Protein AF-A0A9X2BLE4-F1 (afdb_monomer)

Radius of gyration: 19.08 Å; Cα contacts (8 Å, |Δi|>4): 266; chains: 1; bounding box: 55×44×57 Å

pLDDT: mean 77.76, std 19.13, range [36.03, 96.81]

Organism: NCBI:txid2847292

Secondary structure (DSSP, 8-state):
-----HHHHHHHHHHT--EEEEEEETTTTEEEEEEES-HHHHHHHHHHH-BTT----EEEEEEE--TTHHHHHHHHHHHHTGGGEEEEEETTEEEEEEEEE-S-HHHHHHHHHTTS-HHHHHHHHHH---TT-S-EEETTEEEPPPPPPGGGG--GGG--------------PPP-----HHHHHHHHHH------

Sequence (196 aa):
MTKRNRNEGFSISYNEATHLYIAYSQRSHLYKVGITKNIHDRLRNLNSHRPDDSGDWRYVGYIKIGPRITGVIETQLATSLKRFNMHRHFSAKNGYCRELYSCPLDTILDALRYRLLPEEVGELNKSIKRFGTKVRHLNKKPMPFAKPRDED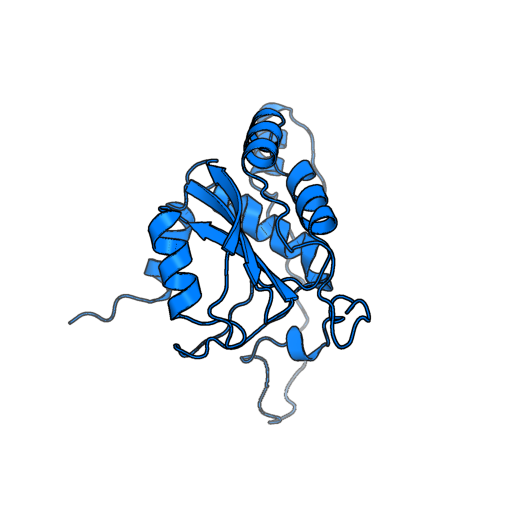NLNPRKKKQKGKKGKSNKVIRPRRTDLTPMAQLLQDKHDVCVYV

Solvent-accessible surface area (backbone atoms only — not comparable to full-atom values): 11472 Å² total; per-residue (Å²): 134,82,82,74,57,71,66,57,59,51,52,51,54,40,44,57,7,24,24,40,37,35,31,38,23,75,86,68,57,33,34,34,54,50,73,30,72,48,73,73,60,46,50,55,52,48,31,63,34,10,50,64,72,31,58,62,60,40,77,31,27,42,39,79,77,32,56,46,56,35,39,55,50,50,57,54,42,51,62,75,43,49,84,28,29,33,50,29,48,25,70,68,43,97,57,69,42,70,46,27,32,33,62,61,67,65,64,55,50,57,58,42,57,82,73,44,55,72,67,52,48,51,48,30,60,72,46,48,47,77,76,83,69,77,57,53,67,56,94,89,38,77,48,75,61,60,78,57,49,73,75,28,64,56,60,82,86,66,70,66,74,95,70,81,93,78,81,91,72,82,82,77,72,80,77,86,77,76,63,50,75,65,52,45,50,44,26,78,74,65,75,44,88,78,87,127

Structure (mmCIF, N/CA/C/O backbone):
data_AF-A0A9X2BLE4-F1
#
_entry.id   AF-A0A9X2BLE4-F1
#
loop_
_atom_site.group_PDB
_atom_site.id
_atom_site.type_symbol
_atom_site.label_atom_id
_atom_site.label_alt_id
_atom_site.label_comp_id
_atom_site.label_asym_id
_atom_site.label_entity_id
_atom_site.label_seq_id
_atom_site.pdbx_PDB_ins_code
_atom_site.Cartn_x
_atom_site.Cartn_y
_atom_site.Cartn_z
_atom_site.occupancy
_atom_site.B_iso_or_equiv
_atom_site.auth_seq_id
_atom_site.auth_comp_id
_atom_site.auth_asym_id
_atom_site.auth_atom_id
_atom_site.pdbx_PDB_model_num
ATOM 1 N N . MET A 1 1 ? 21.940 26.075 3.272 1.00 38.16 1 MET A N 1
ATOM 2 C CA . MET A 1 1 ? 20.836 25.126 2.991 1.00 38.16 1 MET A CA 1
ATOM 3 C C . MET A 1 1 ? 20.992 23.890 3.869 1.00 38.16 1 MET A C 1
ATOM 5 O O . MET A 1 1 ? 21.817 23.029 3.588 1.00 38.16 1 MET A O 1
ATOM 9 N N . THR A 1 2 ? 20.266 23.833 4.982 1.00 39.84 2 THR A N 1
ATOM 10 C CA . THR A 1 2 ? 20.299 22.728 5.951 1.00 39.84 2 THR A CA 1
ATOM 11 C C . THR A 1 2 ? 19.718 21.456 5.328 1.00 39.84 2 THR A C 1
ATOM 13 O O . THR A 1 2 ? 18.578 21.434 4.864 1.00 39.84 2 THR A O 1
ATOM 16 N N . LYS A 1 3 ? 20.513 20.377 5.295 1.00 41.78 3 LYS A N 1
ATOM 17 C CA . LYS A 1 3 ? 20.062 19.038 4.893 1.00 41.78 3 LYS A CA 1
ATOM 18 C C . LYS A 1 3 ? 19.006 18.565 5.899 1.00 41.78 3 LYS A C 1
ATOM 20 O O . LYS A 1 3 ? 19.361 18.000 6.926 1.00 41.78 3 LYS A O 1
ATOM 25 N N . ARG A 1 4 ? 17.718 18.795 5.615 1.00 45.72 4 ARG A N 1
ATOM 26 C CA . ARG A 1 4 ? 16.616 18.172 6.367 1.00 45.72 4 ARG A CA 1
ATOM 27 C C . ARG A 1 4 ? 16.855 16.664 6.414 1.00 45.72 4 ARG A C 1
ATOM 29 O O . ARG A 1 4 ? 17.008 16.020 5.369 1.00 45.72 4 ARG A O 1
ATOM 36 N N . ASN A 1 5 ? 16.916 16.112 7.621 1.00 48.72 5 ASN A N 1
ATOM 37 C CA . ASN A 1 5 ? 17.063 14.683 7.844 1.00 48.72 5 ASN A CA 1
ATOM 38 C C . ASN A 1 5 ? 15.914 13.956 7.135 1.00 48.72 5 ASN A C 1
ATOM 40 O O . ASN A 1 5 ? 14.746 14.136 7.469 1.00 48.72 5 ASN A O 1
ATOM 44 N N . ARG A 1 6 ? 16.224 13.100 6.151 1.00 51.12 6 ARG A N 1
ATOM 45 C CA . ARG A 1 6 ? 15.202 12.321 5.419 1.00 51.12 6 ARG A CA 1
ATOM 46 C C . ARG A 1 6 ? 14.323 11.473 6.351 1.00 51.12 6 ARG A C 1
ATOM 48 O O . ARG A 1 6 ? 13.186 11.175 5.997 1.00 51.12 6 ARG A O 1
ATOM 55 N N . ASN A 1 7 ? 14.845 11.111 7.524 1.00 49.72 7 ASN A N 1
ATOM 56 C CA . ASN A 1 7 ? 14.121 10.357 8.545 1.00 49.72 7 ASN A CA 1
ATOM 57 C C . ASN A 1 7 ? 13.013 11.187 9.217 1.00 49.72 7 ASN A C 1
ATOM 59 O O . ASN A 1 7 ? 11.947 10.645 9.495 1.00 49.72 7 ASN A O 1
ATOM 63 N N . GLU A 1 8 ? 13.220 12.493 9.415 1.00 48.09 8 GLU A N 1
ATOM 64 C CA . GLU A 1 8 ? 12.213 13.382 10.012 1.00 48.09 8 GLU A CA 1
ATOM 65 C C . GLU A 1 8 ? 11.021 13.562 9.066 1.00 48.09 8 GLU A C 1
ATOM 67 O O . GLU A 1 8 ? 9.878 13.387 9.472 1.00 48.09 8 GLU A O 1
ATOM 72 N N . GLY A 1 9 ? 11.271 13.790 7.771 1.00 53.50 9 GLY A N 1
ATOM 73 C CA . GLY A 1 9 ? 10.199 13.946 6.779 1.00 53.50 9 GLY A CA 1
ATOM 74 C C . GLY A 1 9 ? 9.333 12.692 6.590 1.00 53.50 9 GLY A C 1
ATOM 75 O O . GLY A 1 9 ? 8.128 12.808 6.354 1.00 53.50 9 GLY A O 1
ATOM 76 N N . PHE A 1 10 ? 9.921 11.495 6.720 1.00 56.44 10 PHE A N 1
ATOM 77 C CA . PHE A 1 10 ? 9.173 10.235 6.659 1.00 56.44 10 PHE A CA 1
ATOM 78 C C . PHE A 1 10 ? 8.294 10.044 7.899 1.00 56.44 10 PHE A C 1
ATOM 80 O O . PHE A 1 10 ? 7.113 9.747 7.754 1.00 56.44 10 PHE A O 1
ATOM 87 N N . SER A 1 11 ? 8.845 10.285 9.094 1.00 60.16 11 SER A N 1
ATOM 88 C CA . SER A 1 11 ? 8.103 10.210 10.361 1.00 60.16 11 SER A CA 1
ATOM 89 C C . SER A 1 11 ? 6.927 11.197 10.400 1.00 60.16 11 SER A C 1
ATOM 91 O O . SER A 1 11 ? 5.810 10.823 10.749 1.00 60.16 11 SER A O 1
ATOM 93 N N . ILE A 1 12 ? 7.132 12.436 9.934 1.00 63.06 12 ILE A N 1
ATOM 94 C CA . ILE A 1 12 ? 6.071 13.454 9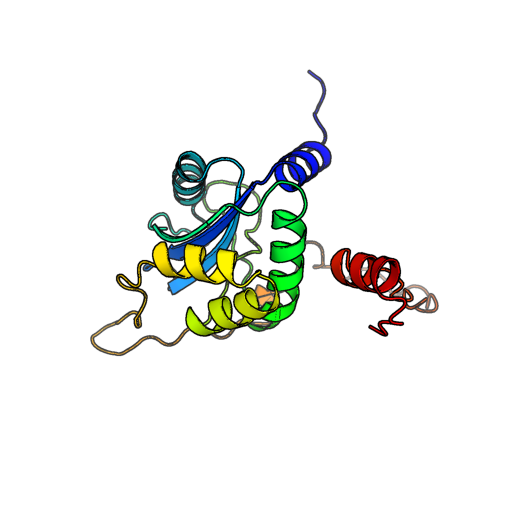.850 1.00 63.06 12 ILE A CA 1
ATOM 95 C C . ILE A 1 12 ? 4.963 13.011 8.885 1.00 63.06 12 ILE A C 1
ATOM 97 O O . ILE A 1 12 ? 3.790 12.991 9.250 1.00 63.06 12 ILE A O 1
ATOM 101 N N . SER A 1 13 ? 5.332 12.572 7.676 1.00 70.19 13 SER A N 1
ATOM 102 C CA . SER A 1 13 ? 4.360 12.105 6.672 1.00 70.19 13 SER A CA 1
ATOM 103 C C . SER A 1 13 ? 3.560 10.891 7.149 1.00 70.19 13 SER A C 1
ATOM 105 O O . SER A 1 13 ? 2.412 10.714 6.749 1.00 70.19 13 SER A O 1
ATOM 107 N N . TYR A 1 14 ? 4.180 10.047 7.972 1.00 77.56 14 TYR A N 1
ATOM 108 C CA . TYR A 1 14 ? 3.566 8.864 8.558 1.00 77.56 14 TYR A CA 1
ATOM 109 C C . TYR A 1 14 ? 2.552 9.232 9.647 1.00 77.56 14 TYR A C 1
ATOM 111 O O . TYR A 1 14 ? 1.430 8.732 9.645 1.00 77.56 14 TYR A O 1
ATOM 119 N N . ASN A 1 15 ? 2.911 10.170 10.526 1.00 79.06 15 ASN A N 1
ATOM 120 C CA . ASN A 1 15 ? 2.046 10.635 11.611 1.00 79.06 15 ASN A CA 1
ATOM 121 C C . ASN A 1 15 ? 0.848 11.457 11.113 1.00 79.06 15 ASN A C 1
ATOM 123 O O . ASN A 1 15 ? -0.221 11.409 11.719 1.00 79.06 15 ASN A O 1
ATOM 127 N N . GLU A 1 16 ? 1.010 12.180 10.003 1.00 88.88 16 GLU A N 1
ATOM 128 C CA . GLU A 1 16 ? -0.051 12.978 9.376 1.00 88.88 16 GLU A CA 1
ATOM 129 C C . GLU A 1 16 ? -0.907 12.205 8.363 1.00 88.88 16 GLU A C 1
ATOM 131 O O . GLU A 1 16 ? -1.860 12.761 7.809 1.00 88.88 16 GLU A O 1
ATOM 136 N N . ALA A 1 17 ? -0.574 10.948 8.063 1.00 91.69 17 ALA A N 1
ATOM 137 C CA . ALA A 1 17 ? -1.347 10.166 7.112 1.00 91.69 17 ALA A CA 1
ATOM 138 C C . ALA A 1 17 ? -2.739 9.867 7.675 1.00 91.69 17 ALA A C 1
ATOM 140 O O . ALA A 1 17 ? -2.880 9.354 8.780 1.00 91.69 17 ALA A O 1
ATOM 141 N N . THR A 1 18 ? -3.766 10.170 6.888 1.00 94.69 18 THR A N 1
ATOM 142 C CA . THR A 1 18 ? -5.173 10.013 7.278 1.00 94.69 18 THR A CA 1
ATOM 143 C C . THR A 1 18 ? -5.897 8.943 6.478 1.00 94.69 18 THR A C 1
ATOM 145 O O . THR A 1 18 ? -6.988 8.538 6.866 1.00 94.69 18 THR A O 1
ATOM 148 N N . HIS A 1 19 ? -5.311 8.493 5.368 1.00 96.25 19 HIS A N 1
ATOM 149 C CA . HIS A 1 19 ? -5.902 7.512 4.472 1.00 96.25 19 HIS A CA 1
ATOM 150 C C . HIS A 1 19 ? -5.012 6.285 4.336 1.00 96.25 19 HIS A C 1
ATOM 152 O O . HIS A 1 19 ? -3.803 6.413 4.113 1.00 96.25 19 HIS A O 1
ATOM 158 N N . LEU A 1 20 ? -5.636 5.113 4.367 1.00 96.69 20 LEU A N 1
ATOM 159 C CA . LEU A 1 20 ? -5.057 3.853 3.920 1.00 96.69 20 LEU A CA 1
ATOM 160 C C . LEU A 1 20 ? -5.577 3.558 2.513 1.00 96.69 20 LEU A C 1
ATOM 162 O O . LEU A 1 20 ? -6.760 3.737 2.228 1.00 96.69 20 LEU A O 1
ATOM 166 N N . TYR A 1 21 ? -4.701 3.112 1.619 1.00 96.81 21 TYR A N 1
ATOM 167 C CA . TYR A 1 21 ? -5.075 2.770 0.251 1.00 96.81 21 TYR A CA 1
ATOM 168 C C . TYR A 1 21 ? -4.496 1.433 -0.185 1.00 96.81 21 TYR A C 1
ATOM 170 O O . TYR A 1 21 ? -3.406 1.037 0.226 1.00 96.81 21 TYR A O 1
ATOM 178 N N . ILE A 1 22 ? -5.216 0.790 -1.096 1.00 96.81 22 ILE A N 1
ATOM 179 C CA . ILE A 1 22 ? -4.804 -0.395 -1.833 1.00 96.81 22 ILE A CA 1
ATOM 180 C C . ILE A 1 22 ? -4.782 -0.005 -3.308 1.00 96.81 22 ILE A C 1
ATOM 182 O O . ILE A 1 22 ? -5.799 0.394 -3.879 1.00 96.81 22 ILE A O 1
ATOM 186 N N . ALA A 1 23 ? -3.618 -0.108 -3.933 1.00 96.06 23 ALA A N 1
ATOM 187 C CA . ALA A 1 23 ? -3.437 0.067 -5.364 1.00 96.06 23 ALA A CA 1
ATOM 188 C C . ALA A 1 23 ? -2.996 -1.249 -6.004 1.00 96.06 23 ALA A C 1
ATOM 190 O O . ALA A 1 23 ? -2.408 -2.101 -5.346 1.00 96.06 23 ALA A O 1
ATOM 191 N N . TYR A 1 24 ? -3.266 -1.409 -7.289 1.00 95.75 24 TYR A N 1
ATOM 192 C CA . TYR A 1 24 ? -2.885 -2.584 -8.061 1.00 95.75 24 TYR A CA 1
ATOM 193 C C . TYR A 1 24 ? -2.321 -2.155 -9.409 1.00 95.75 24 TYR A C 1
ATOM 195 O O . TYR A 1 24 ? -2.814 -1.199 -10.011 1.00 95.75 24 TYR A O 1
ATOM 203 N N . SER A 1 25 ? -1.288 -2.858 -9.863 1.00 93.44 25 SER A N 1
ATOM 204 C CA . SER A 1 25 ? -0.718 -2.708 -11.201 1.00 93.44 25 SER A CA 1
ATOM 205 C C . SER A 1 25 ? -0.944 -3.998 -11.982 1.00 93.44 25 SER A C 1
ATOM 207 O O . SER A 1 25 ? -0.593 -5.094 -11.538 1.00 93.44 25 SER A O 1
ATOM 209 N N . GLN A 1 26 ? -1.530 -3.867 -13.169 1.00 90.56 26 GLN A N 1
ATOM 210 C CA . GLN A 1 26 ? -1.796 -4.998 -14.051 1.00 90.56 26 GLN A CA 1
ATOM 211 C C . GLN A 1 26 ? -0.496 -5.510 -14.683 1.00 90.56 26 GLN A C 1
ATOM 213 O O . GLN A 1 26 ? -0.332 -6.715 -14.874 1.00 90.56 26 GLN A O 1
ATOM 218 N N . ARG A 1 27 ? 0.450 -4.607 -14.963 1.00 89.44 27 ARG A N 1
ATOM 219 C CA . ARG A 1 27 ? 1.772 -4.920 -15.509 1.00 89.44 27 ARG A CA 1
ATOM 220 C C . ARG A 1 27 ? 2.639 -5.717 -14.538 1.00 89.44 27 ARG A C 1
ATOM 222 O O . ARG A 1 27 ? 3.256 -6.687 -14.973 1.00 89.44 27 ARG A O 1
ATOM 229 N N . SER A 1 28 ? 2.704 -5.332 -13.267 1.00 90.69 28 SER A N 1
ATOM 230 C CA . SER A 1 28 ? 3.478 -6.074 -12.254 1.00 90.69 28 SER A CA 1
ATOM 231 C C . SER A 1 28 ? 2.704 -7.261 -11.678 1.00 90.69 28 SER A C 1
ATOM 233 O O . SER A 1 28 ? 3.305 -8.219 -11.205 1.00 90.69 28 SER A O 1
ATOM 235 N N . HIS A 1 29 ? 1.370 -7.232 -11.765 1.00 92.31 29 HIS A N 1
ATOM 236 C CA . HIS A 1 29 ? 0.479 -8.154 -11.062 1.00 92.31 29 HIS A CA 1
ATOM 237 C C . HIS A 1 29 ? 0.663 -8.104 -9.534 1.00 92.31 29 HIS A C 1
ATOM 239 O O . HIS A 1 29 ? 0.582 -9.123 -8.853 1.00 92.31 29 HIS A O 1
ATOM 245 N N . LEU A 1 30 ? 0.915 -6.905 -8.995 1.00 94.19 30 LEU A N 1
ATOM 246 C CA . LEU A 1 30 ? 1.158 -6.675 -7.572 1.00 94.19 30 LEU A CA 1
ATOM 247 C C . LEU A 1 30 ? 0.177 -5.684 -6.979 1.00 94.19 30 LEU A C 1
ATOM 249 O O . LEU A 1 30 ? -0.244 -4.721 -7.625 1.00 94.19 30 LEU A O 1
ATOM 253 N N . TYR A 1 31 ? -0.118 -5.897 -5.702 1.00 95.94 31 TYR A N 1
ATOM 254 C CA . TYR A 1 31 ? -0.781 -4.907 -4.875 1.00 95.94 31 TYR A CA 1
ATOM 255 C C . TYR A 1 31 ? 0.244 -4.051 -4.159 1.00 95.94 31 TYR A C 1
ATOM 257 O O . TYR A 1 31 ? 1.261 -4.544 -3.682 1.00 95.94 31 TYR A O 1
ATOM 265 N N . LYS A 1 32 ? -0.064 -2.768 -4.023 1.00 96.31 32 LYS A N 1
ATOM 266 C CA . LYS A 1 32 ? 0.592 -1.870 -3.091 1.00 96.31 32 LYS A CA 1
ATOM 267 C C . LYS A 1 32 ? -0.411 -1.480 -2.025 1.00 96.31 32 LYS A C 1
ATOM 269 O O . LYS A 1 32 ? -1.461 -0.937 -2.356 1.00 96.31 32 LYS A O 1
ATOM 274 N N . VAL A 1 33 ? -0.058 -1.693 -0.765 1.00 96.44 33 VAL A N 1
ATOM 275 C CA . VAL A 1 33 ? -0.782 -1.073 0.347 1.00 96.44 33 VAL A CA 1
ATOM 276 C C . VAL A 1 33 ? 0.064 0.073 0.865 1.00 96.44 33 VAL A C 1
ATOM 278 O O . VAL A 1 33 ? 1.284 -0.029 0.888 1.00 96.44 33 VAL A O 1
ATOM 281 N N . GLY A 1 34 ? -0.547 1.192 1.213 1.00 95.19 34 GLY A N 1
ATOM 282 C CA . GLY A 1 34 ? 0.203 2.297 1.782 1.00 95.19 34 GLY A CA 1
ATOM 283 C C . GLY A 1 34 ? -0.699 3.354 2.376 1.00 95.19 34 GLY A C 1
ATOM 284 O O . GLY A 1 34 ? -1.925 3.246 2.348 1.00 95.19 34 GLY A O 1
ATOM 285 N N . ILE A 1 35 ? -0.063 4.400 2.892 1.00 96.00 35 ILE A N 1
ATOM 286 C CA . ILE A 1 35 ? -0.752 5.474 3.601 1.00 96.00 35 ILE A CA 1
ATOM 287 C C . ILE A 1 35 ? -0.495 6.835 2.959 1.00 96.00 35 ILE A C 1
ATOM 289 O O . ILE A 1 35 ? 0.532 7.079 2.302 1.00 96.00 35 ILE A O 1
ATOM 293 N N . THR A 1 36 ? -1.451 7.748 3.094 1.00 95.62 36 THR A N 1
ATOM 294 C CA . THR A 1 36 ? -1.313 9.110 2.580 1.00 95.62 36 THR A CA 1
ATOM 295 C C . THR A 1 36 ? -2.222 10.114 3.276 1.00 95.62 36 THR A C 1
ATOM 297 O O . THR A 1 36 ? -3.238 9.763 3.865 1.00 95.62 36 THR A O 1
ATOM 300 N N . LYS A 1 37 ? -1.852 11.391 3.180 1.00 94.75 37 LYS A N 1
ATOM 301 C CA . LYS A 1 37 ? -2.703 12.528 3.533 1.00 94.75 37 LYS A CA 1
ATOM 302 C C . LYS A 1 37 ? -3.660 12.900 2.393 1.00 94.75 37 LYS A C 1
ATOM 304 O O . LYS A 1 37 ? -4.794 13.272 2.667 1.00 94.75 37 LYS A O 1
ATOM 309 N N . ASN A 1 38 ? -3.219 12.761 1.136 1.00 94.19 38 ASN A N 1
ATOM 310 C CA . ASN A 1 38 ? -3.998 13.093 -0.060 1.00 94.19 38 ASN A CA 1
ATOM 311 C C . ASN A 1 38 ? -3.973 11.937 -1.073 1.00 94.19 38 ASN A C 1
ATOM 313 O O . ASN A 1 38 ? -2.926 11.600 -1.634 1.00 94.19 38 ASN A O 1
ATOM 317 N N . ILE A 1 39 ? -5.145 11.352 -1.323 1.00 93.12 39 ILE A N 1
ATOM 318 C CA . ILE A 1 39 ? -5.312 10.213 -2.226 1.00 93.12 39 ILE A CA 1
ATOM 319 C C . ILE A 1 39 ? -5.047 10.588 -3.695 1.00 93.12 39 ILE A C 1
ATOM 321 O O . ILE A 1 39 ? -4.454 9.808 -4.435 1.00 93.12 39 ILE A O 1
ATOM 325 N N . HIS A 1 40 ? -5.393 11.802 -4.127 1.00 90.06 40 HIS A N 1
ATOM 326 C CA . HIS A 1 40 ? -5.244 12.208 -5.527 1.00 90.06 40 HIS A CA 1
ATOM 327 C C . HIS A 1 40 ? -3.772 12.394 -5.913 1.00 90.06 40 HIS A C 1
ATOM 329 O O . HIS A 1 40 ? -3.311 11.853 -6.923 1.00 90.06 40 HIS A O 1
ATOM 335 N N . ASP A 1 41 ? -3.005 13.080 -5.066 1.00 93.19 41 ASP A N 1
ATOM 336 C CA . ASP A 1 41 ? -1.575 13.304 -5.298 1.00 93.19 41 ASP A CA 1
ATOM 337 C C . ASP A 1 41 ? -0.780 12.003 -5.195 1.00 93.19 41 ASP A C 1
ATOM 339 O O . ASP A 1 41 ? 0.197 11.779 -5.917 1.00 93.19 41 ASP A O 1
ATOM 343 N N . ARG A 1 42 ? -1.201 11.104 -4.296 1.00 94.81 42 ARG A N 1
ATOM 344 C CA . ARG A 1 42 ? -0.477 9.862 -4.042 1.00 94.81 42 ARG A CA 1
ATOM 345 C C . ARG A 1 42 ? -0.467 8.938 -5.252 1.00 94.81 42 ARG A C 1
ATOM 347 O O . ARG A 1 42 ? 0.586 8.356 -5.508 1.00 94.81 42 ARG A O 1
ATOM 354 N N . LEU A 1 43 ? -1.566 8.811 -5.997 1.00 94.25 43 LEU A N 1
ATOM 355 C CA . LEU A 1 43 ? -1.595 7.958 -7.191 1.00 94.25 43 LEU A CA 1
ATOM 356 C C . LEU A 1 43 ? -0.667 8.485 -8.284 1.00 94.25 43 LEU A C 1
ATOM 358 O O . LEU A 1 43 ? 0.089 7.718 -8.879 1.00 94.25 43 LEU A O 1
ATOM 362 N N . ARG A 1 44 ? -0.676 9.805 -8.503 1.00 94.19 44 ARG A N 1
ATOM 363 C CA . ARG A 1 44 ? 0.228 10.469 -9.450 1.00 94.19 44 ARG A CA 1
ATOM 364 C C . ARG A 1 44 ? 1.687 10.222 -9.071 1.00 94.19 44 ARG A C 1
ATOM 366 O O . ARG A 1 44 ? 2.481 9.808 -9.910 1.00 94.19 44 ARG A O 1
ATOM 373 N N . ASN A 1 45 ? 2.017 10.389 -7.791 1.00 92.94 45 ASN A N 1
ATOM 374 C CA . ASN A 1 45 ? 3.356 10.119 -7.269 1.00 92.94 45 ASN A CA 1
ATOM 375 C C . ASN A 1 45 ? 3.746 8.642 -7.394 1.00 92.94 45 ASN A C 1
ATOM 377 O O . ASN A 1 45 ? 4.896 8.333 -7.696 1.00 92.94 45 ASN A O 1
ATOM 381 N N . LEU A 1 46 ? 2.807 7.722 -7.168 1.00 93.12 46 LEU A N 1
ATOM 382 C CA . LEU A 1 46 ? 3.041 6.289 -7.313 1.00 93.12 46 LEU A CA 1
ATOM 383 C C . LEU A 1 46 ? 3.397 5.928 -8.761 1.00 93.12 46 LEU A C 1
ATOM 385 O O . LEU A 1 46 ? 4.403 5.258 -8.992 1.00 93.12 46 LEU A O 1
ATOM 389 N N . ASN A 1 47 ? 2.624 6.436 -9.722 1.00 94.19 47 ASN A N 1
ATOM 390 C CA . ASN A 1 47 ? 2.857 6.207 -11.147 1.00 94.19 47 ASN A CA 1
ATOM 391 C C . ASN A 1 47 ? 4.107 6.914 -11.676 1.00 94.19 47 ASN A C 1
ATOM 393 O O . ASN A 1 47 ? 4.767 6.377 -12.556 1.00 94.19 47 ASN A O 1
ATOM 397 N N . SER A 1 48 ? 4.481 8.063 -11.108 1.00 92.69 48 SER A N 1
ATOM 398 C CA . SER A 1 48 ? 5.739 8.746 -11.436 1.00 92.69 48 SER A CA 1
ATOM 399 C C . SER A 1 48 ? 6.966 7.982 -10.917 1.00 92.69 48 SER A C 1
ATOM 401 O O . SER A 1 48 ? 7.943 7.799 -11.638 1.00 92.69 48 SER A O 1
ATOM 403 N N . HIS A 1 49 ? 6.911 7.451 -9.689 1.00 91.31 49 HIS A N 1
ATOM 404 C CA . HIS A 1 49 ? 8.039 6.717 -9.102 1.00 91.31 49 HIS A CA 1
ATOM 405 C C . HIS A 1 49 ? 8.259 5.315 -9.684 1.00 91.31 49 HIS A C 1
ATOM 407 O O . HIS A 1 49 ? 9.350 4.759 -9.525 1.00 91.31 49 HIS A O 1
ATOM 413 N N . ARG A 1 50 ? 7.237 4.747 -10.334 1.00 91.88 50 ARG A N 1
ATOM 414 C CA . ARG A 1 50 ? 7.280 3.459 -11.039 1.00 91.88 50 ARG A CA 1
ATOM 415 C C . ARG A 1 50 ? 7.922 2.324 -10.227 1.00 91.88 50 ARG A C 1
ATOM 417 O O . ARG A 1 50 ? 8.974 1.808 -10.618 1.00 91.88 50 ARG A O 1
ATOM 424 N N . PRO A 1 51 ? 7.353 1.942 -9.069 1.00 90.00 51 PRO A N 1
ATOM 425 C CA . PRO A 1 51 ? 7.815 0.747 -8.375 1.00 90.00 51 PRO A CA 1
ATOM 426 C C . PRO A 1 51 ? 7.623 -0.479 -9.271 1.00 90.00 51 PRO A C 1
ATOM 428 O O . PRO A 1 51 ? 6.591 -0.601 -9.933 1.00 90.00 51 PRO A O 1
ATOM 431 N N . ASP A 1 52 ? 8.627 -1.358 -9.301 1.00 89.06 52 ASP A N 1
ATOM 432 C CA . ASP A 1 52 ? 8.661 -2.515 -10.215 1.00 89.06 52 ASP A CA 1
ATOM 433 C C . ASP A 1 52 ? 8.550 -2.113 -11.700 1.00 89.06 52 ASP A C 1
ATOM 435 O O . ASP A 1 52 ? 7.881 -2.757 -12.509 1.00 89.06 52 ASP A O 1
ATOM 439 N N . ASP A 1 53 ? 9.122 -0.954 -12.036 1.00 90.00 53 ASP A N 1
ATOM 440 C CA . ASP A 1 53 ? 9.058 -0.325 -13.358 1.00 90.00 53 ASP A CA 1
ATOM 441 C C . ASP A 1 53 ? 7.634 -0.112 -13.915 1.00 90.00 53 ASP A C 1
ATOM 443 O O . ASP A 1 53 ? 7.424 0.125 -15.108 1.00 90.00 53 ASP A O 1
ATOM 447 N N . SER A 1 54 ? 6.632 -0.159 -13.040 1.00 91.31 54 SER A N 1
ATOM 448 C CA . SER A 1 54 ? 5.222 -0.145 -13.413 1.00 91.31 54 SER A CA 1
ATOM 449 C C . SER A 1 54 ? 4.609 1.226 -13.147 1.00 91.31 54 SER A C 1
ATOM 451 O O . SER A 1 54 ? 4.683 1.732 -12.031 1.00 91.31 54 SER A O 1
ATOM 453 N N . GLY A 1 55 ? 4.030 1.844 -14.179 1.00 92.12 55 GLY A N 1
ATOM 454 C CA . GLY A 1 55 ? 3.378 3.165 -14.126 1.00 92.12 55 GLY A CA 1
ATOM 455 C C . GLY A 1 55 ? 1.860 3.113 -14.320 1.00 92.12 55 GLY A C 1
ATOM 456 O O . GLY A 1 55 ? 1.238 4.131 -14.600 1.00 92.12 55 GLY A O 1
ATOM 457 N N . ASP A 1 56 ? 1.274 1.921 -14.225 1.00 93.75 56 ASP A N 1
ATOM 458 C CA . ASP A 1 56 ? -0.136 1.619 -14.477 1.00 93.75 56 ASP A CA 1
ATOM 459 C C . ASP A 1 56 ? -0.924 1.364 -13.180 1.00 93.75 56 ASP A C 1
ATOM 461 O O . ASP A 1 56 ? -1.954 0.688 -13.193 1.00 93.75 56 ASP A O 1
ATOM 465 N N . TRP A 1 57 ? -0.445 1.881 -12.047 1.00 94.62 57 TRP A N 1
ATOM 466 C CA . TRP A 1 57 ? -1.105 1.697 -10.762 1.00 94.62 57 TRP A CA 1
ATOM 467 C C . TRP A 1 57 ? -2.463 2.386 -10.750 1.00 94.62 57 TRP A C 1
ATOM 469 O O . TRP A 1 57 ? -2.609 3.546 -11.153 1.00 94.62 57 TRP A O 1
ATOM 479 N N . ARG A 1 58 ? -3.455 1.670 -10.224 1.00 94.50 58 ARG A N 1
ATOM 480 C CA . ARG A 1 58 ? -4.822 2.152 -10.019 1.00 94.50 58 ARG A CA 1
ATOM 481 C C . ARG A 1 58 ? -5.284 1.815 -8.615 1.00 94.50 58 ARG A C 1
ATOM 483 O O . ARG A 1 58 ? -4.921 0.767 -8.083 1.00 94.50 58 ARG A O 1
ATOM 490 N N . TYR A 1 59 ? -6.101 2.680 -8.020 1.00 94.94 59 TYR A N 1
ATOM 491 C CA . TYR A 1 59 ? -6.733 2.352 -6.748 1.00 94.94 59 TYR A CA 1
ATOM 492 C C . TYR A 1 59 ? -7.734 1.219 -6.913 1.00 94.94 59 TYR A C 1
ATOM 494 O O . TYR A 1 59 ? -8.612 1.265 -7.773 1.00 94.94 59 TYR A O 1
ATOM 502 N N . VAL A 1 60 ? -7.584 0.229 -6.044 1.00 94.62 60 VAL A N 1
ATOM 503 C CA . VAL A 1 60 ? -8.548 -0.843 -5.833 1.00 94.62 60 VAL A CA 1
ATOM 504 C C . VAL A 1 60 ? -9.477 -0.473 -4.700 1.00 94.62 60 VAL A C 1
ATOM 506 O O . VAL A 1 60 ? -10.651 -0.763 -4.802 1.00 94.62 60 VAL A O 1
ATOM 509 N N . GLY A 1 61 ? -8.989 0.188 -3.655 1.00 94.88 61 GLY A N 1
ATOM 510 C CA . GLY A 1 61 ? -9.810 0.675 -2.553 1.00 94.88 61 GLY A CA 1
ATOM 511 C C . GLY A 1 61 ? -9.020 1.643 -1.689 1.00 94.88 61 GLY A C 1
ATOM 512 O O . GLY A 1 61 ? -7.789 1.679 -1.741 1.00 94.88 61 GLY A O 1
ATOM 513 N N . TYR A 1 62 ? -9.723 2.452 -0.915 1.00 96.25 62 TYR A N 1
ATOM 514 C CA . TYR A 1 62 ? -9.130 3.337 0.078 1.00 96.25 62 TYR A CA 1
ATOM 515 C C . TYR A 1 62 ? -10.137 3.662 1.175 1.00 96.25 62 TYR A C 1
ATOM 517 O O . TYR A 1 62 ? -11.345 3.534 0.994 1.00 96.25 62 TYR A O 1
ATOM 525 N N . ILE A 1 63 ? -9.625 4.102 2.310 1.00 96.00 63 ILE A N 1
ATOM 526 C CA . ILE A 1 63 ? -10.425 4.501 3.456 1.00 96.00 63 ILE A CA 1
ATOM 527 C C . ILE A 1 63 ? -9.735 5.640 4.191 1.00 96.00 63 ILE A C 1
ATOM 529 O O . ILE A 1 63 ? -8.503 5.694 4.241 1.00 96.00 63 ILE A O 1
ATOM 533 N N . LYS A 1 64 ? -10.531 6.552 4.749 1.00 95.62 64 LYS A N 1
ATOM 534 C CA . LYS A 1 64 ? -10.072 7.581 5.673 1.00 95.62 64 LYS A CA 1
ATOM 535 C C . LYS A 1 64 ? -10.273 7.079 7.102 1.00 95.62 64 LYS A C 1
ATOM 537 O O . LYS A 1 64 ? -11.382 6.743 7.473 1.00 95.62 64 LYS A O 1
ATOM 542 N N . ILE A 1 65 ? -9.198 7.041 7.878 1.00 91.75 65 ILE A N 1
ATOM 543 C CA . ILE A 1 65 ? -9.196 6.539 9.259 1.00 91.75 65 ILE A CA 1
ATOM 544 C C . ILE A 1 65 ? -8.891 7.710 10.190 1.00 91.75 65 ILE A C 1
ATOM 546 O O . ILE A 1 65 ? -9.722 8.161 10.968 1.00 91.75 65 ILE A O 1
ATOM 550 N N . GLY A 1 66 ? -7.700 8.288 10.039 1.00 88.81 66 GLY A N 1
ATOM 551 C CA . GLY A 1 66 ? -7.247 9.401 10.865 1.00 88.81 66 GLY A CA 1
ATOM 552 C C . GLY A 1 66 ? -5.736 9.389 11.085 1.00 88.81 66 GLY A C 1
ATOM 553 O O . GLY A 1 66 ? -5.073 8.383 10.808 1.00 88.81 66 GLY A O 1
ATOM 554 N N . PRO A 1 67 ? -5.164 10.508 11.551 1.00 89.44 67 PRO A N 1
ATOM 555 C CA . PRO A 1 67 ? -3.731 10.609 11.805 1.00 89.44 67 PRO A CA 1
ATOM 556 C C . PRO A 1 67 ? -3.287 9.595 12.868 1.00 89.44 67 PRO A C 1
ATOM 558 O O . PRO A 1 67 ? -4.078 9.182 13.715 1.00 89.44 67 PRO A O 1
ATOM 561 N N . ARG A 1 68 ? -2.004 9.212 12.847 1.00 85.06 68 ARG A N 1
ATOM 562 C CA . ARG A 1 68 ? -1.359 8.212 13.731 1.00 85.06 68 ARG A CA 1
ATOM 563 C C . ARG A 1 68 ? -1.874 6.771 13.588 1.00 85.06 68 ARG A C 1
ATOM 565 O O . ARG A 1 68 ? -1.067 5.876 13.347 1.00 85.06 68 ARG A O 1
ATOM 572 N N . ILE A 1 69 ? -3.184 6.537 13.684 1.00 87.38 69 ILE A N 1
ATOM 573 C CA . ILE A 1 69 ? -3.800 5.197 13.616 1.00 87.38 69 ILE A CA 1
ATOM 574 C C . ILE A 1 69 ? -3.558 4.554 12.247 1.00 87.38 69 ILE A C 1
ATOM 576 O O . ILE A 1 69 ? -3.174 3.388 12.170 1.00 87.38 69 ILE A O 1
ATOM 580 N N . THR A 1 70 ? -3.688 5.335 11.170 1.00 89.69 70 THR A N 1
ATOM 581 C CA . THR A 1 70 ? -3.452 4.868 9.794 1.00 89.69 70 THR A CA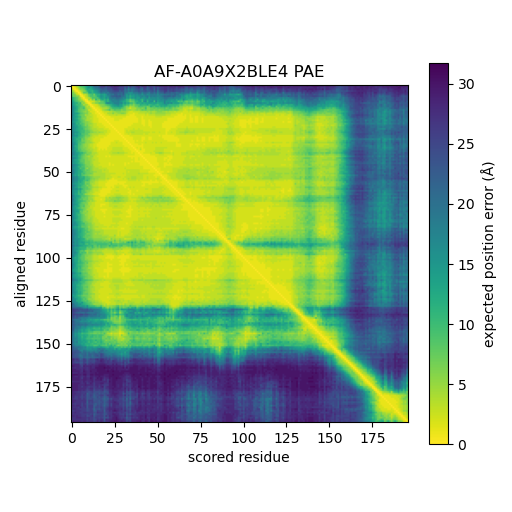 1
ATOM 582 C C . THR A 1 70 ? -2.071 4.217 9.639 1.00 89.69 70 THR A C 1
ATOM 584 O O . THR A 1 70 ? -1.939 3.170 9.005 1.00 89.69 70 THR A O 1
ATOM 587 N N . GLY A 1 71 ? -1.043 4.811 10.252 1.00 87.25 71 GLY A N 1
ATOM 588 C CA . GLY A 1 71 ? 0.299 4.242 10.273 1.00 87.25 71 GLY A CA 1
ATOM 589 C C . GLY A 1 71 ? 0.341 2.907 11.017 1.00 87.25 71 GLY A C 1
ATOM 590 O O . GLY A 1 71 ? 0.777 1.899 10.459 1.00 87.25 71 GLY A O 1
ATOM 591 N N . VAL A 1 72 ? -0.170 2.869 12.250 1.00 89.19 72 VAL A N 1
ATOM 592 C CA . VAL A 1 72 ? -0.193 1.649 13.079 1.00 89.19 72 VAL A CA 1
ATOM 593 C C . VAL A 1 72 ? -0.815 0.474 12.321 1.00 89.19 72 VAL A C 1
ATOM 595 O O . VAL A 1 72 ? -0.222 -0.608 12.278 1.00 89.19 72 VAL A O 1
ATOM 598 N N . ILE A 1 73 ? -1.955 0.701 11.663 1.00 91.50 73 ILE A N 1
ATOM 599 C CA . ILE A 1 73 ? -2.647 -0.313 10.859 1.00 91.50 73 ILE A CA 1
ATOM 600 C C . ILE A 1 73 ? -1.760 -0.803 9.713 1.00 91.50 73 ILE A C 1
ATOM 602 O O . ILE A 1 73 ? -1.637 -2.012 9.515 1.00 91.50 73 ILE A O 1
ATOM 606 N N . GLU A 1 74 ? -1.105 0.099 8.980 1.00 93.31 74 GLU A N 1
ATOM 607 C CA . GLU A 1 74 ? -0.223 -0.272 7.870 1.00 93.31 74 GLU A CA 1
ATOM 608 C C . GLU A 1 74 ? 0.991 -1.095 8.327 1.00 93.31 74 GLU A C 1
ATOM 610 O O . GLU A 1 74 ? 1.270 -2.140 7.733 1.00 93.31 74 GLU A O 1
ATOM 615 N N . THR A 1 75 ? 1.641 -0.729 9.437 1.00 90.31 75 THR A N 1
ATOM 616 C CA . THR A 1 75 ? 2.761 -1.511 9.999 1.00 90.31 75 THR A CA 1
ATOM 617 C C . THR A 1 75 ? 2.314 -2.910 10.428 1.00 90.31 75 THR A C 1
ATOM 619 O O . THR A 1 75 ? 2.987 -3.917 10.162 1.00 90.31 75 THR A O 1
ATOM 622 N N . GLN A 1 76 ? 1.166 -3.004 11.101 1.00 89.94 76 GLN A N 1
ATOM 623 C CA . GLN A 1 76 ? 0.627 -4.290 11.533 1.00 89.94 76 GLN A CA 1
ATOM 624 C C . GLN A 1 76 ? 0.222 -5.150 10.335 1.00 89.94 76 GLN A C 1
ATOM 626 O O . GLN A 1 76 ? 0.457 -6.361 10.345 1.00 89.94 76 GLN A O 1
ATOM 631 N N . LEU A 1 77 ? -0.375 -4.546 9.308 1.00 92.12 77 LEU A N 1
ATOM 632 C CA . LEU A 1 77 ? -0.751 -5.230 8.078 1.00 92.12 77 LEU A CA 1
ATOM 633 C C . LEU A 1 77 ? 0.485 -5.763 7.350 1.00 92.12 77 LEU A C 1
ATOM 635 O O . LEU A 1 77 ? 0.512 -6.936 6.975 1.00 92.12 77 LEU A O 1
ATOM 639 N N . ALA A 1 78 ? 1.534 -4.946 7.225 1.00 90.38 78 ALA A N 1
ATOM 640 C CA . ALA A 1 78 ? 2.805 -5.353 6.635 1.00 90.38 78 ALA A CA 1
ATOM 641 C C . ALA A 1 78 ? 3.418 -6.560 7.361 1.00 90.38 78 ALA A C 1
ATOM 643 O O . ALA A 1 78 ? 3.982 -7.453 6.729 1.00 90.38 78 ALA A O 1
ATOM 644 N N . THR A 1 79 ? 3.242 -6.634 8.683 1.00 89.88 79 THR A N 1
ATOM 645 C CA . THR A 1 79 ? 3.674 -7.784 9.487 1.00 89.88 79 THR A CA 1
ATOM 646 C C . THR A 1 79 ? 2.877 -9.050 9.154 1.00 89.88 79 THR A C 1
ATOM 648 O O . THR A 1 79 ? 3.478 -10.100 8.926 1.00 89.88 79 THR A O 1
ATOM 651 N N . SER A 1 80 ? 1.544 -8.969 9.061 1.00 91.50 80 SER A N 1
ATOM 652 C CA . SER A 1 80 ? 0.696 -10.120 8.694 1.00 91.50 80 SER A CA 1
ATOM 653 C C . SER A 1 80 ? 0.908 -10.596 7.259 1.00 91.50 80 SER A C 1
ATOM 655 O O . SER A 1 80 ? 0.845 -11.793 6.984 1.00 91.50 80 SER A O 1
ATOM 657 N N . LEU A 1 81 ? 1.189 -9.674 6.341 1.00 91.50 81 LEU A N 1
ATOM 658 C CA . LEU A 1 81 ? 1.384 -9.974 4.925 1.00 91.50 81 LEU A CA 1
ATOM 659 C C . LEU A 1 81 ? 2.852 -10.220 4.558 1.00 91.50 81 LEU A C 1
ATOM 661 O O . LEU A 1 81 ? 3.173 -10.350 3.378 1.00 91.50 81 LEU A O 1
ATOM 665 N N . LYS A 1 82 ? 3.749 -10.338 5.545 1.00 90.12 82 LYS A N 1
ATOM 666 C CA . LYS A 1 82 ? 5.197 -10.478 5.328 1.00 90.12 82 LYS A CA 1
ATOM 667 C C . LYS A 1 82 ? 5.562 -11.616 4.372 1.00 90.12 82 LYS A C 1
ATOM 669 O O . LYS A 1 82 ? 6.449 -11.450 3.547 1.00 90.12 82 LYS A O 1
ATOM 674 N N . ARG A 1 83 ? 4.858 -12.751 4.438 1.00 89.00 83 ARG A N 1
ATOM 675 C CA . ARG A 1 83 ? 5.093 -13.905 3.545 1.00 89.00 83 ARG A CA 1
ATOM 676 C C . ARG A 1 83 ? 4.746 -13.648 2.072 1.00 89.00 83 ARG A C 1
ATOM 678 O O . ARG A 1 83 ? 5.171 -14.409 1.216 1.00 89.00 83 ARG A O 1
ATOM 685 N N . PHE A 1 84 ? 3.960 -12.610 1.793 1.00 92.44 84 PHE A N 1
ATOM 686 C CA . PHE A 1 84 ? 3.551 -12.190 0.449 1.00 92.44 84 PHE A CA 1
ATOM 687 C C . PHE A 1 84 ? 4.312 -10.953 -0.030 1.00 92.44 84 PHE A C 1
ATOM 689 O O . PHE A 1 84 ? 4.095 -10.495 -1.151 1.00 92.44 84 PHE A O 1
ATOM 696 N N . ASN A 1 85 ? 5.153 -10.379 0.830 1.00 91.94 85 ASN A N 1
ATOM 697 C CA . ASN A 1 85 ? 5.827 -9.125 0.568 1.00 91.94 85 ASN A CA 1
ATOM 698 C C . ASN A 1 85 ? 6.881 -9.288 -0.533 1.00 91.94 85 ASN A C 1
ATOM 700 O O . ASN A 1 85 ? 7.585 -10.297 -0.584 1.00 91.94 85 ASN A O 1
ATOM 704 N N . MET A 1 86 ? 6.988 -8.289 -1.404 1.00 90.44 86 MET A N 1
ATOM 705 C CA . MET A 1 86 ? 8.047 -8.207 -2.400 1.00 90.44 86 MET A CA 1
ATOM 706 C C . MET A 1 86 ? 8.693 -6.829 -2.375 1.00 90.44 86 MET A C 1
ATOM 708 O O . MET A 1 86 ? 8.041 -5.809 -2.597 1.00 90.44 86 MET A O 1
ATOM 712 N N . HIS A 1 87 ? 10.006 -6.782 -2.177 1.00 90.44 87 HIS A N 1
ATOM 713 C CA . HIS A 1 87 ? 10.755 -5.548 -2.338 1.00 90.44 87 HIS A CA 1
ATOM 714 C C . HIS A 1 87 ? 11.111 -5.343 -3.811 1.00 90.44 87 HIS A C 1
ATOM 716 O O . HIS A 1 87 ? 11.681 -6.221 -4.466 1.00 90.44 87 HIS A O 1
ATOM 722 N N . ARG A 1 88 ? 10.806 -4.156 -4.342 1.00 88.88 88 ARG A N 1
ATOM 723 C CA . ARG A 1 88 ?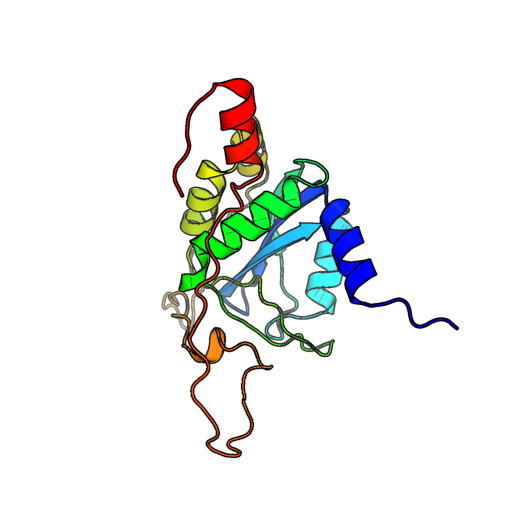 11.145 -3.776 -5.723 1.00 88.88 88 ARG A CA 1
ATOM 724 C C . ARG A 1 88 ? 11.789 -2.407 -5.775 1.00 88.88 88 ARG A C 1
ATOM 726 O O . ARG A 1 88 ? 11.492 -1.547 -4.951 1.00 88.88 88 ARG A O 1
ATOM 733 N N . HIS A 1 89 ? 12.685 -2.209 -6.732 1.00 87.12 89 HIS A N 1
ATOM 734 C CA . HIS A 1 89 ? 13.319 -0.914 -6.949 1.00 87.12 89 HIS A CA 1
ATOM 735 C C . HIS A 1 89 ? 12.301 0.095 -7.512 1.00 87.12 89 HIS A C 1
ATOM 737 O O . HIS A 1 89 ? 11.344 -0.287 -8.192 1.00 87.12 89 HIS A O 1
ATOM 743 N N . PHE A 1 90 ? 12.497 1.382 -7.226 1.00 84.81 90 PHE A N 1
ATOM 744 C CA . PHE A 1 90 ? 11.771 2.455 -7.911 1.00 84.81 90 PHE A CA 1
ATOM 745 C C . PHE A 1 90 ? 12.518 2.824 -9.195 1.00 84.81 90 PHE A C 1
ATOM 747 O O . PHE A 1 90 ? 13.655 3.271 -9.113 1.00 84.81 90 PHE A O 1
ATOM 754 N N . SER A 1 91 ? 11.925 2.692 -10.384 1.00 82.50 91 SER A N 1
ATOM 755 C CA . SER A 1 91 ? 12.662 3.036 -11.617 1.00 82.50 91 SER A CA 1
ATOM 756 C C . SER A 1 91 ? 13.070 4.510 -11.676 1.00 82.50 91 SER A C 1
ATOM 758 O O . SER A 1 91 ? 14.144 4.826 -12.174 1.00 82.50 91 SER A O 1
ATOM 760 N N . ALA A 1 92 ? 12.253 5.416 -11.131 1.00 77.94 92 ALA A N 1
ATOM 761 C CA . ALA A 1 92 ? 12.508 6.857 -11.198 1.00 77.94 92 ALA A CA 1
ATOM 762 C C . ALA A 1 92 ? 13.201 7.437 -9.946 1.00 77.94 92 ALA A C 1
ATOM 764 O O . ALA A 1 92 ? 13.334 8.654 -9.821 1.00 77.94 92 ALA A O 1
ATOM 765 N N . LYS A 1 93 ? 13.608 6.604 -8.973 1.00 77.56 93 LYS A N 1
ATOM 766 C CA . LYS A 1 93 ? 14.226 7.076 -7.723 1.00 77.56 93 LYS A CA 1
ATOM 767 C C . LYS A 1 93 ? 15.164 6.039 -7.114 1.00 77.56 93 LYS A C 1
ATOM 769 O O . LYS A 1 93 ? 14.857 4.860 -7.066 1.00 77.56 93 LYS A O 1
ATOM 774 N N . ASN A 1 94 ? 16.246 6.497 -6.493 1.00 77.12 94 ASN A N 1
ATOM 775 C CA . ASN A 1 94 ? 17.084 5.623 -5.674 1.00 77.12 94 ASN A CA 1
ATOM 776 C C . ASN A 1 94 ? 16.310 5.112 -4.448 1.00 77.12 94 ASN A C 1
ATOM 778 O O . ASN A 1 94 ? 15.930 5.894 -3.569 1.00 77.12 94 ASN A O 1
ATOM 782 N N . GLY A 1 95 ? 16.106 3.798 -4.363 1.00 83.12 95 GLY A N 1
ATOM 783 C CA . GLY A 1 95 ? 15.483 3.157 -3.209 1.00 83.12 95 GLY A CA 1
ATOM 784 C C . GLY A 1 95 ? 14.631 1.948 -3.573 1.00 83.12 95 GLY A C 1
ATOM 785 O O . GLY A 1 95 ? 14.577 1.518 -4.718 1.00 83.12 95 GLY A O 1
ATOM 786 N N . TYR A 1 96 ? 13.952 1.404 -2.567 1.00 84.88 96 TYR A N 1
ATOM 787 C CA . TYR A 1 96 ? 13.097 0.231 -2.717 1.00 84.88 96 TYR A CA 1
ATOM 788 C C . TYR A 1 96 ? 11.707 0.517 -2.162 1.00 84.88 96 TYR A C 1
ATOM 790 O O . TYR A 1 96 ? 11.573 1.088 -1.078 1.00 84.88 96 TYR A O 1
ATOM 798 N N . CYS A 1 97 ? 10.686 0.078 -2.888 1.00 86.94 97 CYS A N 1
ATOM 799 C CA . CYS A 1 97 ? 9.330 -0.054 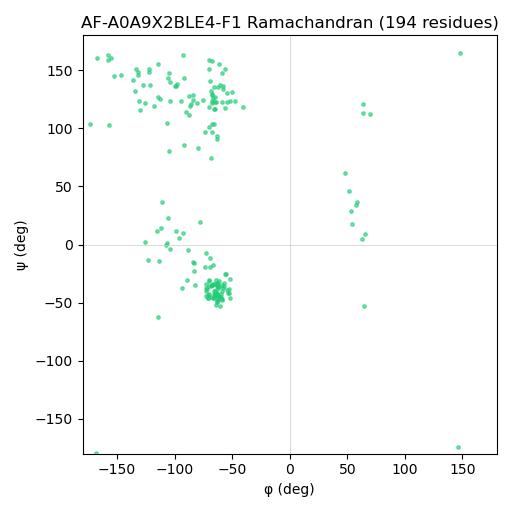-2.394 1.00 86.94 97 CYS A CA 1
ATOM 800 C C . CYS A 1 97 ? 9.231 -1.360 -1.612 1.00 86.94 97 CYS A C 1
ATOM 802 O O . CYS A 1 97 ? 9.506 -2.425 -2.162 1.00 86.94 97 CYS A O 1
ATOM 804 N N . ARG A 1 98 ? 8.855 -1.268 -0.334 1.00 88.50 98 ARG A N 1
ATOM 805 C CA . ARG A 1 98 ? 8.722 -2.427 0.566 1.00 88.50 98 ARG A CA 1
ATOM 806 C C . ARG A 1 98 ? 7.285 -2.809 0.869 1.00 88.50 98 ARG A C 1
ATOM 808 O O . ARG A 1 98 ? 7.035 -3.719 1.639 1.00 88.50 98 ARG A O 1
ATOM 815 N N . GLU A 1 99 ? 6.342 -2.092 0.288 1.00 90.25 99 GLU A N 1
ATOM 816 C CA . GLU A 1 99 ? 4.924 -2.242 0.594 1.00 90.25 99 GLU A CA 1
ATOM 817 C C . GLU A 1 99 ? 4.193 -2.851 -0.612 1.00 90.25 99 GLU A C 1
ATOM 819 O O . GLU A 1 99 ? 3.087 -2.428 -0.946 1.00 90.25 99 GLU A O 1
ATOM 824 N N . LEU A 1 100 ? 4.851 -3.773 -1.330 1.00 94.88 100 LEU A N 1
ATOM 825 C CA . LEU A 1 100 ? 4.246 -4.519 -2.432 1.00 94.88 100 LEU A CA 1
ATOM 826 C C . LEU A 1 100 ? 3.958 -5.948 -1.995 1.00 94.88 100 LEU A C 1
ATOM 828 O O . LEU A 1 100 ? 4.749 -6.548 -1.268 1.00 94.88 100 LEU A O 1
ATOM 832 N N . TYR A 1 101 ? 2.846 -6.491 -2.470 1.00 94.94 101 TYR A N 1
ATOM 833 C CA . TYR A 1 101 ? 2.345 -7.797 -2.081 1.00 94.94 101 TYR A CA 1
ATOM 834 C C . TYR A 1 101 ? 1.920 -8.589 -3.311 1.00 94.94 101 TYR A C 1
ATOM 836 O O . TYR A 1 101 ? 1.190 -8.092 -4.173 1.00 94.94 101 TYR A O 1
ATOM 844 N N . SER A 1 102 ? 2.382 -9.834 -3.363 1.00 94.38 102 SER A N 1
ATOM 845 C CA . SER A 1 102 ? 2.025 -10.815 -4.379 1.00 94.38 102 SER A CA 1
ATOM 846 C C . SER A 1 102 ? 1.061 -11.835 -3.773 1.00 94.38 102 SER A C 1
ATOM 848 O O . SER A 1 102 ? 1.454 -12.903 -3.301 1.00 94.38 102 SER A O 1
ATOM 850 N N . CYS A 1 103 ? -0.212 -11.453 -3.699 1.00 93.19 103 CYS A N 1
ATOM 851 C CA . CYS A 1 103 ? -1.299 -12.287 -3.197 1.00 93.19 103 CYS A CA 1
ATOM 852 C C . CYS A 1 103 ? -2.657 -11.800 -3.726 1.00 93.19 103 CYS A C 1
ATOM 854 O O . CYS A 1 103 ? -2.756 -10.659 -4.183 1.00 93.19 103 CYS A O 1
ATOM 856 N N . PRO A 1 104 ? -3.714 -12.628 -3.649 1.00 92.88 104 PRO A N 1
ATOM 857 C CA . PRO A 1 104 ? -5.070 -12.193 -3.968 1.00 92.88 104 PRO A CA 1
ATOM 858 C C . PRO A 1 104 ? -5.533 -11.027 -3.088 1.00 92.88 104 PRO A C 1
ATOM 860 O O . PRO A 1 104 ? -5.207 -10.968 -1.901 1.00 92.88 104 PRO A O 1
ATOM 863 N N . LEU A 1 105 ? -6.366 -10.145 -3.652 1.00 93.44 105 LEU A N 1
ATOM 864 C CA . LEU A 1 105 ? -6.959 -9.019 -2.921 1.00 93.44 105 LEU A CA 1
ATOM 865 C C . LEU A 1 105 ? -7.652 -9.469 -1.631 1.00 93.44 105 LEU A C 1
ATOM 867 O O . LEU A 1 105 ? -7.484 -8.824 -0.603 1.00 93.44 105 LEU A O 1
ATOM 871 N N . ASP A 1 106 ? -8.386 -10.581 -1.675 1.00 93.31 106 ASP A N 1
ATOM 872 C CA . ASP A 1 106 ? -9.140 -11.080 -0.522 1.00 93.31 106 ASP A CA 1
ATOM 873 C C . ASP A 1 106 ? -8.226 -11.367 0.677 1.00 93.31 106 ASP A C 1
ATOM 875 O O . ASP A 1 106 ? -8.570 -11.026 1.800 1.00 93.31 106 ASP A O 1
ATOM 879 N N . THR A 1 107 ? -6.994 -11.837 0.448 1.00 94.56 107 THR A N 1
ATOM 880 C CA . THR A 1 107 ? -6.002 -12.020 1.521 1.00 94.56 107 THR A CA 1
ATOM 881 C C . THR A 1 107 ? -5.626 -10.701 2.205 1.00 94.56 107 THR A C 1
ATOM 883 O O . THR A 1 107 ? -5.401 -10.669 3.415 1.00 94.56 107 THR A O 1
ATOM 886 N N . ILE A 1 108 ? -5.550 -9.605 1.444 1.00 95.25 108 ILE A N 1
ATOM 887 C CA . ILE A 1 108 ? -5.281 -8.265 1.986 1.00 95.25 108 ILE A CA 1
ATOM 888 C C . ILE A 1 108 ? -6.501 -7.765 2.762 1.00 95.25 108 ILE A C 1
ATOM 890 O O . ILE A 1 108 ? -6.351 -7.223 3.856 1.00 95.25 108 ILE A O 1
ATOM 894 N N . LEU A 1 109 ? -7.701 -7.960 2.210 1.00 94.94 109 LEU A N 1
ATOM 895 C CA . LEU A 1 109 ? -8.953 -7.535 2.834 1.00 94.94 109 LEU A CA 1
ATOM 896 C C . LEU A 1 109 ? -9.213 -8.273 4.145 1.00 94.94 109 LEU A C 1
ATOM 898 O O . LEU A 1 109 ? -9.561 -7.632 5.131 1.00 94.94 109 LEU A O 1
ATOM 902 N N . ASP A 1 110 ? -8.982 -9.581 4.192 1.00 94.69 110 ASP A N 1
ATOM 903 C CA . ASP A 1 110 ? -9.121 -10.365 5.418 1.00 94.69 110 ASP A CA 1
ATOM 904 C C . ASP A 1 110 ? -8.157 -9.872 6.493 1.00 94.69 110 ASP A C 1
ATOM 906 O O . ASP A 1 110 ? -8.561 -9.636 7.628 1.00 94.69 110 ASP A O 1
ATOM 910 N N . ALA A 1 111 ? -6.900 -9.601 6.132 1.00 94.38 111 ALA A N 1
ATOM 911 C CA . ALA A 1 111 ? -5.940 -9.033 7.071 1.00 94.38 111 ALA A CA 1
ATOM 912 C C . ALA A 1 111 ? -6.343 -7.625 7.559 1.00 94.38 111 ALA A C 1
ATOM 914 O O . ALA A 1 111 ? -6.066 -7.278 8.709 1.00 94.38 111 ALA A O 1
ATOM 915 N N . LEU A 1 112 ? -7.004 -6.819 6.725 1.00 93.62 112 LEU A N 1
ATOM 916 C CA . LEU A 1 112 ? -7.532 -5.510 7.116 1.00 93.62 112 LEU A CA 1
ATOM 917 C C . LEU A 1 112 ? -8.764 -5.609 8.021 1.00 93.62 112 LEU A C 1
ATOM 919 O O . LEU A 1 112 ? -8.868 -4.830 8.960 1.00 93.62 112 LEU A O 1
ATOM 923 N N . ARG A 1 113 ? -9.663 -6.573 7.800 1.00 91.69 113 ARG A N 1
ATOM 924 C CA . ARG A 1 113 ? -10.883 -6.752 8.610 1.00 91.69 113 ARG A CA 1
ATOM 925 C C . ARG A 1 113 ? -10.593 -6.952 10.097 1.00 91.69 113 ARG A C 1
ATOM 927 O O . ARG A 1 113 ? -11.349 -6.468 10.921 1.00 91.69 113 ARG A O 1
ATOM 934 N N . TYR A 1 114 ? -9.476 -7.592 10.444 1.00 89.88 114 TYR A N 1
ATOM 935 C CA . TYR A 1 114 ? -9.049 -7.750 11.842 1.00 89.88 114 TYR A CA 1
ATOM 936 C C . TYR A 1 114 ? -8.508 -6.465 12.495 1.00 89.88 114 TYR A C 1
ATOM 938 O O . TYR A 1 114 ? -8.173 -6.482 13.676 1.00 89.88 114 TYR A O 1
ATOM 946 N N . ARG A 1 115 ? -8.334 -5.383 11.729 1.00 90.06 115 ARG A N 1
ATOM 947 C CA . ARG A 1 115 ? -7.669 -4.139 12.161 1.00 90.06 115 ARG A CA 1
ATOM 948 C C . ARG A 1 115 ? -8.537 -2.897 12.015 1.00 90.06 115 ARG A C 1
ATOM 950 O O . ARG A 1 115 ? -8.146 -1.845 12.506 1.00 90.06 115 ARG A O 1
ATOM 957 N N . LEU A 1 116 ? -9.642 -3.018 11.291 1.00 90.69 116 LEU A N 1
ATOM 958 C CA . LEU A 1 116 ? -10.576 -1.939 11.021 1.00 90.69 116 LEU A CA 1
ATOM 959 C C . LEU A 1 116 ? -11.829 -2.128 11.869 1.00 90.69 116 LEU A C 1
ATOM 961 O O . LEU A 1 116 ? -12.251 -3.257 12.129 1.00 90.69 116 LEU A O 1
ATOM 965 N N . LEU A 1 117 ? -12.435 -1.015 12.257 1.00 91.50 117 LEU A N 1
ATOM 966 C CA . LEU A 1 117 ? -13.754 -1.005 12.876 1.00 91.50 117 LEU A CA 1
ATOM 967 C C . LEU A 1 117 ? -14.834 -1.428 11.860 1.00 91.50 117 LEU A C 1
ATOM 969 O O . LEU A 1 117 ? -14.623 -1.309 10.649 1.00 91.50 117 LEU A O 1
ATOM 973 N N . PRO A 1 118 ? -16.006 -1.917 12.299 1.00 91.88 118 PRO A N 1
ATOM 974 C CA . PRO A 1 118 ? -17.077 -2.323 11.386 1.00 91.88 118 PRO A CA 1
ATOM 975 C C . PRO A 1 118 ? -17.502 -1.228 10.395 1.00 91.88 118 PRO A C 1
ATOM 977 O O . PRO A 1 118 ? -17.726 -1.508 9.215 1.00 91.88 118 PRO A O 1
ATOM 980 N N . GLU A 1 119 ? -17.560 0.025 10.846 1.00 92.25 119 GLU A N 1
ATOM 981 C CA . GLU A 1 119 ? -17.910 1.190 10.029 1.00 92.25 119 GLU A CA 1
ATOM 982 C C . GLU A 1 119 ? -16.854 1.426 8.944 1.00 92.25 119 GLU A C 1
ATOM 984 O O . GLU A 1 119 ? -17.178 1.618 7.770 1.00 92.25 119 GLU A O 1
ATOM 989 N N . GLU A 1 120 ? -15.583 1.312 9.327 1.00 91.81 120 GLU A N 1
ATOM 990 C CA . GLU A 1 120 ? -14.434 1.432 8.437 1.00 91.81 120 GLU A CA 1
ATOM 991 C C . GLU A 1 120 ? -14.410 0.299 7.402 1.00 91.81 120 GLU A C 1
ATOM 993 O O . GLU A 1 120 ? -14.211 0.518 6.208 1.00 91.81 120 GLU A O 1
ATOM 998 N N . VAL A 1 121 ? -14.692 -0.937 7.810 1.00 92.00 121 VAL A N 1
ATOM 999 C CA . VAL A 1 121 ? -14.855 -2.048 6.864 1.00 92.00 121 VAL A CA 1
ATOM 1000 C C . VAL A 1 121 ? -15.978 -1.741 5.866 1.00 92.00 121 VAL A C 1
ATOM 1002 O O . VAL A 1 121 ? -15.827 -2.001 4.669 1.00 92.00 121 VAL A O 1
ATOM 1005 N N . GLY A 1 122 ? -17.081 -1.148 6.330 1.00 92.25 122 GLY A N 1
ATOM 1006 C CA . GLY A 1 122 ? -18.178 -0.685 5.484 1.00 92.25 122 GLY A CA 1
ATOM 1007 C C . GLY A 1 122 ? -17.736 0.349 4.445 1.00 92.25 122 GLY A C 1
ATOM 1008 O O . GLY A 1 122 ? -18.047 0.205 3.261 1.00 92.25 122 GLY A O 1
ATOM 1009 N N . GLU A 1 123 ? -16.980 1.367 4.853 1.00 93.62 123 GLU A N 1
ATOM 1010 C CA . GLU A 1 123 ? -16.439 2.387 3.947 1.00 93.62 123 GLU A CA 1
ATOM 1011 C C . GLU A 1 123 ? -15.436 1.822 2.940 1.00 93.62 123 GLU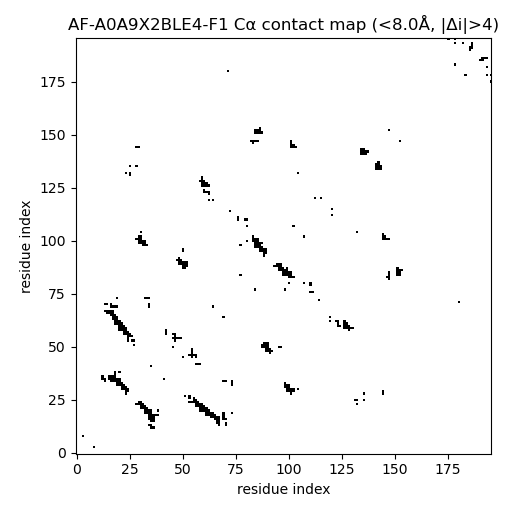 A C 1
ATOM 1013 O O . GLU A 1 123 ? -15.516 2.124 1.745 1.00 93.62 123 GLU A O 1
ATOM 1018 N N . LEU A 1 124 ? -14.527 0.957 3.394 1.00 93.62 124 LEU A N 1
ATOM 1019 C CA . LEU A 1 124 ? -13.578 0.286 2.516 1.00 93.62 124 LEU A CA 1
ATOM 1020 C C . LEU A 1 124 ? -14.320 -0.549 1.466 1.00 93.62 124 LEU A C 1
ATOM 1022 O O . LEU A 1 124 ? -14.013 -0.460 0.282 1.00 93.62 124 LEU A O 1
ATOM 1026 N N . ASN A 1 125 ? -15.342 -1.309 1.863 1.00 92.88 125 ASN A N 1
ATOM 1027 C CA . ASN A 1 125 ? -16.136 -2.103 0.926 1.00 92.88 125 ASN A CA 1
ATOM 1028 C C . ASN A 1 125 ? -16.850 -1.240 -0.124 1.00 92.88 125 ASN A C 1
ATOM 1030 O O . ASN A 1 125 ? -16.916 -1.644 -1.285 1.00 92.88 125 ASN A O 1
ATOM 1034 N N . LYS A 1 126 ? -17.324 -0.042 0.247 1.00 92.62 126 LYS A N 1
ATOM 1035 C CA . LYS A 1 126 ? -17.920 0.920 -0.699 1.00 92.62 126 LYS A CA 1
ATOM 1036 C C . LYS A 1 126 ? -16.901 1.457 -1.706 1.00 92.62 126 LYS A C 1
ATOM 1038 O O . LYS A 1 126 ? -17.259 1.720 -2.852 1.00 92.62 126 LYS A O 1
ATOM 1043 N N . SER A 1 127 ? -15.642 1.629 -1.302 1.00 91.62 127 SER A N 1
ATOM 1044 C CA . SER A 1 127 ? -14.591 2.150 -2.185 1.00 91.62 127 SER A CA 1
ATOM 1045 C C . SER A 1 127 ? -13.935 1.079 -3.059 1.00 91.62 127 SER A C 1
ATOM 1047 O O . SER A 1 127 ? -13.259 1.426 -4.035 1.00 91.62 127 SER A O 1
ATOM 1049 N N . ILE A 1 128 ? -14.132 -0.208 -2.744 1.00 92.06 128 ILE A N 1
ATOM 1050 C CA . ILE A 1 128 ? -13.518 -1.306 -3.486 1.00 92.06 128 ILE A CA 1
ATOM 1051 C C . ILE A 1 128 ? -14.047 -1.371 -4.922 1.00 92.06 128 ILE A C 1
ATOM 1053 O O . ILE A 1 128 ? -15.195 -1.705 -5.204 1.00 92.06 128 ILE A O 1
ATOM 1057 N N . LYS A 1 129 ? -13.136 -1.157 -5.863 1.00 85.81 129 LYS A N 1
ATOM 1058 C CA . LYS A 1 129 ? -13.309 -1.348 -7.295 1.00 85.81 129 LYS A CA 1
ATOM 1059 C C . LYS A 1 129 ? -12.551 -2.603 -7.724 1.00 85.81 129 LYS A C 1
ATOM 1061 O O . LYS A 1 129 ? -11.333 -2.590 -7.871 1.00 85.81 129 LYS A O 1
ATOM 1066 N N . ARG A 1 130 ? -13.271 -3.703 -7.973 1.00 72.25 130 ARG A N 1
ATOM 1067 C CA . ARG A 1 130 ? -12.689 -5.000 -8.398 1.00 72.25 130 ARG A CA 1
ATOM 1068 C C . ARG A 1 130 ? -12.302 -5.063 -9.889 1.00 72.25 130 ARG A C 1
ATOM 1070 O O . ARG A 1 130 ? -12.179 -6.154 -10.445 1.00 72.25 130 ARG A O 1
ATOM 1077 N N . PHE A 1 131 ? -12.141 -3.926 -10.569 1.00 63.56 131 PHE A N 1
ATOM 1078 C CA . PHE A 1 131 ? -11.824 -3.916 -12.000 1.00 63.56 131 PHE A CA 1
ATOM 1079 C C . PHE A 1 131 ? -10.454 -4.561 -12.255 1.00 63.56 131 PHE A C 1
ATOM 1081 O O . PHE A 1 131 ? -9.449 -4.114 -11.710 1.00 63.56 131 PHE A O 1
ATOM 1088 N N . GLY A 1 132 ? -10.405 -5.604 -13.090 1.00 60.47 132 GLY A N 1
ATOM 1089 C CA . GLY A 1 132 ? -9.148 -6.170 -13.605 1.00 60.47 132 GLY A CA 1
ATOM 1090 C C . GLY A 1 132 ? -8.219 -6.823 -12.570 1.00 60.47 132 GLY A C 1
ATOM 1091 O O . GLY A 1 132 ? -7.093 -7.182 -12.908 1.00 60.47 132 GLY A O 1
ATOM 1092 N N . THR A 1 133 ? -8.669 -7.002 -11.324 1.00 62.69 133 THR A N 1
ATOM 1093 C CA . THR A 1 133 ? -7.923 -7.708 -10.267 1.00 62.69 133 THR A CA 1
ATOM 1094 C C . THR A 1 133 ? -8.088 -9.225 -10.336 1.00 62.69 133 THR A C 1
ATOM 1096 O O . THR A 1 133 ? -7.318 -9.969 -9.730 1.00 62.69 133 THR A O 1
ATOM 1099 N N . LYS A 1 134 ? -9.090 -9.700 -11.085 1.00 60.56 134 LYS A N 1
ATOM 1100 C CA . LYS A 1 134 ? -9.383 -11.118 -11.287 1.00 60.56 134 LYS A CA 1
ATOM 1101 C C . LYS A 1 134 ? -8.435 -11.689 -12.338 1.00 60.56 134 LYS A C 1
ATOM 1103 O O . LYS A 1 134 ? -8.795 -11.781 -13.500 1.00 60.56 134 LYS A O 1
ATOM 1108 N N . VAL A 1 135 ? -7.235 -12.058 -11.893 1.00 65.00 135 VAL A N 1
ATOM 1109 C CA . VAL A 1 135 ? -6.276 -12.904 -12.619 1.00 65.00 135 VAL A CA 1
ATOM 1110 C C . VAL A 1 135 ? -5.759 -12.291 -13.928 1.00 65.00 135 VAL A C 1
ATOM 1112 O O . VAL A 1 135 ? -6.463 -12.131 -14.927 1.00 65.00 135 VAL A O 1
ATOM 1115 N N . ARG A 1 136 ? -4.463 -11.976 -13.957 1.00 71.38 136 ARG A N 1
ATOM 1116 C CA . ARG A 1 136 ? -3.814 -11.544 -15.196 1.00 71.38 136 ARG A CA 1
ATOM 1117 C C . ARG A 1 136 ? -3.759 -12.729 -16.155 1.00 71.38 136 ARG A C 1
ATOM 1119 O O . ARG A 1 136 ? -3.333 -13.802 -15.760 1.00 71.38 136 ARG A O 1
ATOM 1126 N N . HIS A 1 137 ? -4.150 -12.538 -17.408 1.00 68.44 137 HIS A N 1
ATOM 1127 C CA . HIS A 1 137 ? -3.990 -13.569 -18.429 1.00 68.44 137 HIS A CA 1
ATOM 1128 C C . HIS A 1 137 ? -2.744 -13.279 -19.269 1.00 68.44 137 HIS A C 1
ATOM 1130 O O . HIS A 1 137 ? -2.511 -12.135 -19.659 1.00 68.44 137 HIS A O 1
ATOM 1136 N N . LEU A 1 138 ? -1.952 -14.312 -19.553 1.00 72.25 138 LEU A N 1
ATOM 1137 C CA . LEU A 1 138 ? -0.875 -14.281 -20.542 1.00 72.25 138 LEU A CA 1
ATOM 1138 C C . LEU A 1 138 ? -1.111 -15.443 -21.505 1.00 72.25 138 LEU A C 1
ATOM 1140 O O . LEU A 1 138 ? -1.229 -16.586 -21.071 1.00 72.25 138 LEU A O 1
ATOM 1144 N N . ASN A 1 139 ? -1.246 -15.159 -22.802 1.00 78.19 139 ASN A N 1
ATOM 1145 C CA . ASN A 1 139 ? -1.557 -16.168 -23.825 1.00 78.19 139 ASN A CA 1
ATOM 1146 C C . ASN A 1 139 ? -2.781 -17.037 -23.464 1.00 78.19 139 ASN A C 1
ATOM 1148 O O . ASN A 1 139 ? -2.733 -18.261 -23.555 1.00 78.19 139 ASN A O 1
ATOM 1152 N N . LYS A 1 140 ? -3.869 -16.397 -23.002 1.00 75.38 140 LYS A N 1
ATOM 1153 C CA . LYS A 1 140 ? -5.119 -17.035 -22.533 1.00 75.38 140 LYS A CA 1
ATOM 1154 C C . LYS A 1 140 ? -4.982 -17.938 -21.295 1.00 75.38 140 LYS A C 1
ATOM 1156 O O . LYS A 1 140 ? -5.976 -18.520 -20.875 1.00 75.38 140 LYS A O 1
ATOM 1161 N N . LYS A 1 141 ? -3.803 -18.029 -20.671 1.00 75.44 141 LYS A N 1
ATOM 1162 C CA . LYS A 1 141 ? -3.610 -18.764 -19.414 1.00 75.44 141 LYS A CA 1
ATOM 1163 C C . LYS A 1 141 ? -3.649 -17.815 -18.215 1.00 75.44 141 LYS A C 1
ATOM 1165 O O . LYS A 1 141 ? -3.063 -16.731 -18.297 1.00 75.44 141 LYS A O 1
ATOM 1170 N N . PRO A 1 142 ? -4.305 -18.202 -17.108 1.00 76.19 142 PRO A N 1
ATOM 1171 C CA . PRO A 1 142 ? -4.264 -17.435 -15.873 1.00 76.19 142 PRO A CA 1
ATOM 1172 C C . PRO A 1 142 ? -2.835 -17.420 -15.323 1.00 76.19 142 PRO A C 1
ATOM 1174 O O . PRO A 1 142 ? -2.210 -18.466 -15.150 1.00 76.19 142 PRO A O 1
ATOM 1177 N N . MET A 1 143 ? -2.307 -16.233 -15.052 1.00 78.88 143 MET A N 1
ATOM 1178 C CA . MET A 1 143 ? -1.040 -16.060 -14.360 1.00 78.88 143 MET A CA 1
ATOM 1179 C C . MET A 1 143 ? -1.299 -16.077 -12.855 1.00 78.88 143 MET A C 1
ATOM 1181 O O . MET A 1 143 ? -2.054 -15.231 -12.366 1.00 78.88 143 MET A O 1
ATOM 1185 N N .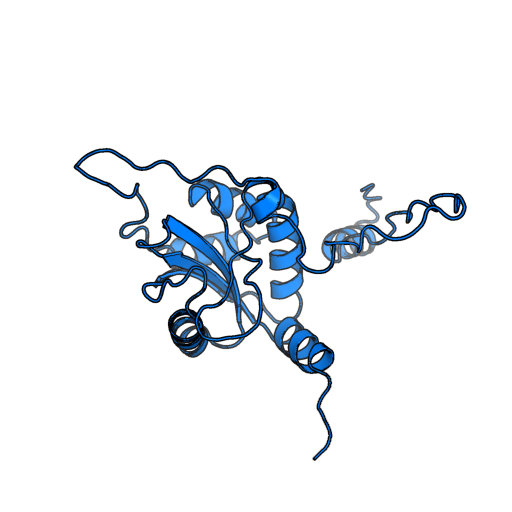 PRO A 1 144 ? -0.692 -17.010 -12.107 1.00 83.62 144 PRO A N 1
ATOM 1186 C CA . PRO A 1 144 ? -0.736 -16.960 -10.658 1.00 83.62 144 PRO A CA 1
ATOM 1187 C C . PRO A 1 144 ? 0.105 -15.786 -10.141 1.00 83.62 144 PRO A C 1
ATOM 1189 O O . PRO A 1 144 ? 1.031 -15.311 -10.805 1.00 83.62 144 PRO A O 1
ATOM 1192 N N . PHE A 1 145 ? -0.181 -15.357 -8.914 1.00 85.44 145 PHE A N 1
ATOM 1193 C CA . PHE A 1 145 ? 0.712 -14.464 -8.182 1.00 85.44 145 PHE A CA 1
ATOM 1194 C C . PHE A 1 145 ? 2.093 -15.108 -8.030 1.00 85.44 145 PHE A C 1
ATOM 1196 O O . PHE A 1 145 ? 2.213 -16.296 -7.716 1.00 85.44 145 PHE A O 1
ATOM 1203 N N . ALA A 1 146 ? 3.142 -14.315 -8.244 1.00 84.31 146 ALA A N 1
ATOM 1204 C CA . ALA A 1 146 ? 4.510 -14.768 -8.041 1.00 84.31 146 ALA A CA 1
ATOM 1205 C C . ALA A 1 146 ? 4.720 -15.143 -6.567 1.00 84.31 146 ALA A C 1
ATOM 1207 O O . ALA A 1 146 ? 4.309 -14.406 -5.670 1.00 84.31 146 ALA A O 1
ATOM 1208 N N . LYS A 1 147 ? 5.373 -16.274 -6.295 1.00 85.31 147 LYS A N 1
ATOM 1209 C CA . LYS A 1 147 ? 5.781 -16.613 -4.927 1.00 85.31 147 LYS A CA 1
ATOM 1210 C C . LYS A 1 147 ? 6.998 -15.755 -4.561 1.00 85.31 147 LYS A C 1
ATOM 1212 O O . LYS A 1 147 ? 7.980 -15.819 -5.303 1.00 85.31 147 LYS A O 1
ATOM 1217 N N . PRO A 1 148 ? 6.963 -14.973 -3.467 1.00 86.06 148 PRO A N 1
ATOM 1218 C CA . PRO A 1 148 ? 8.131 -14.211 -3.045 1.00 86.06 148 PRO A CA 1
ATOM 1219 C C . PRO A 1 148 ? 9.326 -15.129 -2.798 1.00 86.06 148 PRO A C 1
ATOM 1221 O O . PRO A 1 148 ? 9.197 -16.169 -2.151 1.00 86.06 148 PRO A O 1
ATOM 1224 N N . ARG A 1 149 ? 10.488 -14.738 -3.311 1.00 83.44 149 ARG A N 1
ATOM 1225 C CA . ARG A 1 149 ? 11.769 -15.405 -3.066 1.00 83.44 149 ARG A CA 1
ATOM 1226 C C . ARG A 1 149 ? 12.472 -14.757 -1.876 1.00 83.44 149 ARG A C 1
ATOM 1228 O O . ARG A 1 149 ? 12.167 -13.624 -1.497 1.00 83.44 149 ARG A O 1
ATOM 1235 N N . ASP A 1 150 ? 13.465 -15.435 -1.311 1.00 77.44 150 ASP A N 1
ATOM 1236 C CA . ASP A 1 150 ? 14.263 -14.868 -0.214 1.00 77.44 150 ASP A CA 1
ATOM 1237 C C . ASP A 1 150 ? 14.927 -13.547 -0.619 1.00 77.44 150 ASP A C 1
ATOM 1239 O O . ASP A 1 150 ? 14.955 -12.593 0.160 1.00 77.44 150 ASP A O 1
ATOM 1243 N N . GLU A 1 151 ? 15.387 -13.454 -1.869 1.00 76.38 151 GLU A N 1
ATOM 1244 C CA . GLU A 1 151 ? 15.981 -12.241 -2.436 1.00 76.38 151 GLU A CA 1
ATOM 1245 C C . GLU A 1 151 ? 15.010 -11.060 -2.526 1.00 76.38 151 GLU A C 1
ATOM 1247 O O . GLU A 1 151 ? 15.427 -9.916 -2.335 1.00 76.38 151 GLU A O 1
ATOM 1252 N N . ASP A 1 152 ? 13.716 -11.331 -2.709 1.00 75.62 152 ASP A N 1
ATOM 1253 C CA . ASP A 1 152 ? 12.671 -10.308 -2.727 1.00 75.62 152 ASP A CA 1
ATOM 1254 C C . ASP A 1 152 ? 12.460 -9.702 -1.332 1.00 75.62 152 ASP A C 1
ATOM 1256 O O . ASP A 1 152 ? 11.940 -8.599 -1.213 1.00 75.62 152 ASP A O 1
ATOM 1260 N N . ASN A 1 153 ? 12.904 -10.388 -0.274 1.00 68.81 153 ASN A N 1
ATOM 1261 C CA . ASN A 1 153 ? 12.788 -9.958 1.118 1.00 68.81 153 ASN A CA 1
ATOM 1262 C C . ASN A 1 153 ? 14.125 -9.502 1.725 1.00 68.81 153 ASN A C 1
ATOM 1264 O O . ASN A 1 153 ? 14.178 -9.063 2.882 1.00 68.81 153 ASN A O 1
ATOM 1268 N N . LEU A 1 154 ? 15.223 -9.552 0.962 1.00 58.09 154 LEU A N 1
ATOM 1269 C CA . LEU A 1 154 ? 16.510 -9.055 1.428 1.00 58.09 154 LEU A CA 1
ATOM 1270 C C . LEU A 1 154 ? 16.443 -7.535 1.587 1.00 58.09 154 LEU A C 1
ATOM 1272 O O . LEU A 1 154 ? 16.159 -6.781 0.659 1.00 58.09 154 LEU A O 1
ATOM 1276 N N . ASN A 1 155 ? 16.749 -7.058 2.792 1.00 55.72 155 ASN A N 1
ATOM 1277 C CA . ASN A 1 155 ? 17.043 -5.647 2.993 1.00 55.72 155 ASN A CA 1
ATOM 1278 C C . ASN A 1 155 ? 18.403 -5.375 2.316 1.00 55.72 155 ASN A C 1
ATOM 1280 O O . ASN A 1 155 ? 19.392 -5.962 2.761 1.00 55.72 155 ASN A O 1
ATOM 1284 N N . PRO A 1 156 ? 18.511 -4.502 1.294 1.00 54.09 156 PRO A N 1
ATOM 1285 C CA . PRO A 1 156 ? 19.752 -4.311 0.528 1.00 54.09 156 PRO A CA 1
ATOM 1286 C C . PRO A 1 156 ? 20.963 -3.954 1.404 1.00 54.09 156 PRO A C 1
ATOM 1288 O O . PRO A 1 156 ? 22.100 -4.273 1.072 1.00 54.09 156 PRO A O 1
ATOM 1291 N N . ARG A 1 157 ? 20.717 -3.362 2.582 1.00 52.62 157 ARG A N 1
ATOM 1292 C CA . ARG A 1 157 ? 21.742 -3.040 3.589 1.00 52.62 157 ARG A CA 1
ATOM 1293 C C . ARG A 1 157 ? 22.365 -4.260 4.286 1.00 52.62 157 ARG A C 1
ATOM 1295 O O . ARG A 1 157 ? 23.361 -4.103 4.979 1.00 52.62 157 ARG A O 1
ATOM 1302 N N . LYS A 1 158 ? 21.799 -5.463 4.135 1.00 45.69 158 LYS A N 1
ATOM 1303 C CA . LYS A 1 158 ? 22.299 -6.712 4.736 1.00 45.69 158 LYS A CA 1
ATOM 1304 C C . LYS A 1 158 ? 23.132 -7.574 3.786 1.00 45.69 158 LYS A C 1
ATOM 1306 O O . LYS A 1 158 ? 23.495 -8.683 4.177 1.00 45.69 158 LYS A O 1
ATOM 1311 N N . LYS A 1 159 ? 23.541 -7.076 2.611 1.00 46.88 159 LYS A N 1
ATOM 1312 C CA . LYS A 1 159 ? 24.751 -7.610 1.961 1.00 46.88 159 LYS A CA 1
ATOM 1313 C C . LYS A 1 159 ? 25.959 -7.208 2.817 1.00 46.88 159 LYS A C 1
ATOM 1315 O O . LYS A 1 159 ? 26.676 -6.264 2.506 1.00 46.88 159 LYS A O 1
ATOM 1320 N N . LYS A 1 160 ? 26.126 -7.886 3.960 1.00 44.50 160 LYS A N 1
ATOM 1321 C CA . LYS A 1 160 ? 27.336 -7.821 4.776 1.00 44.50 160 LYS A CA 1
ATOM 1322 C C . LYS A 1 160 ? 28.496 -8.162 3.853 1.00 44.50 160 LYS A C 1
ATOM 1324 O O . LYS A 1 160 ? 28.513 -9.233 3.249 1.00 44.50 160 LYS A O 1
ATOM 1329 N N . GLN A 1 161 ? 29.444 -7.237 3.775 1.00 45.84 161 GLN A N 1
ATOM 1330 C CA . GLN A 1 161 ? 30.809 -7.515 3.366 1.00 45.84 161 GLN A CA 1
ATOM 1331 C C . GLN A 1 161 ? 31.225 -8.848 4.003 1.00 45.84 161 GLN A C 1
ATOM 1333 O O . GLN A 1 161 ? 31.194 -8.995 5.228 1.00 45.84 161 GLN A O 1
ATOM 1338 N N . LYS A 1 162 ? 31.550 -9.845 3.174 1.00 43.56 162 LYS A N 1
ATOM 1339 C CA . LYS A 1 162 ? 32.287 -11.0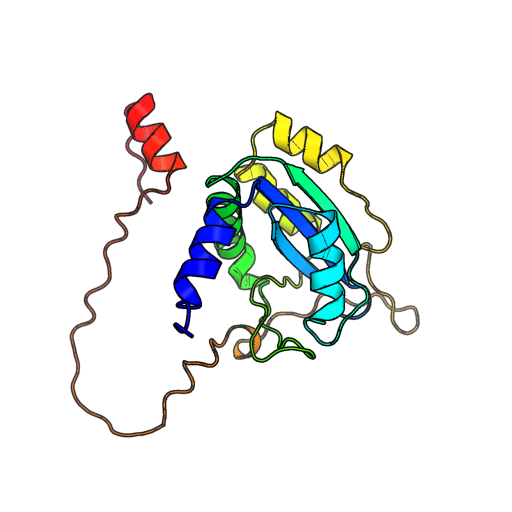28 3.620 1.00 43.56 162 LYS A CA 1
ATOM 1340 C C . LYS A 1 162 ? 33.653 -10.521 4.085 1.00 43.56 162 LYS A C 1
ATOM 1342 O O . LYS A 1 162 ? 34.563 -10.362 3.285 1.00 43.56 162 LYS A O 1
ATOM 1347 N N . GLY A 1 163 ? 33.758 -10.187 5.365 1.00 47.69 163 GLY A N 1
ATOM 1348 C CA . GLY A 1 163 ? 34.949 -9.593 5.948 1.00 47.69 163 GLY A CA 1
ATOM 1349 C C . GLY A 1 163 ? 35.003 -9.847 7.447 1.00 47.69 163 GLY A C 1
ATOM 1350 O O . GLY A 1 163 ? 34.325 -9.177 8.212 1.00 47.69 163 GLY A O 1
ATOM 1351 N N . LYS A 1 164 ? 35.855 -10.811 7.810 1.00 41.69 164 LYS A N 1
ATOM 1352 C CA . LYS A 1 164 ? 36.441 -11.099 9.130 1.00 41.69 164 LYS A CA 1
ATOM 1353 C C . LYS A 1 164 ? 35.518 -11.634 10.242 1.00 41.69 164 LYS A C 1
ATOM 1355 O O . LYS A 1 164 ? 34.676 -10.952 10.816 1.00 41.69 164 LYS A O 1
ATOM 1360 N N . LYS A 1 165 ? 35.786 -12.904 10.580 1.00 50.50 165 LYS A N 1
ATOM 1361 C CA . LYS A 1 165 ? 35.431 -13.583 11.832 1.00 50.50 165 LYS A CA 1
ATOM 1362 C C . LYS A 1 165 ? 35.973 -12.774 13.018 1.00 50.50 165 LYS A C 1
ATOM 1364 O O . LYS A 1 165 ? 37.157 -12.453 13.038 1.00 50.50 165 LYS A O 1
ATOM 1369 N N . GLY A 1 166 ? 35.132 -12.496 14.011 1.00 47.22 166 GLY A N 1
ATOM 1370 C CA . GLY A 1 166 ? 35.558 -11.845 15.247 1.00 47.22 166 GLY A CA 1
ATOM 1371 C C . GLY A 1 166 ? 34.445 -11.772 16.291 1.00 47.22 166 GLY A C 1
ATOM 1372 O O . GLY A 1 166 ? 33.569 -10.926 16.186 1.00 47.22 166 GLY A O 1
ATOM 1373 N N . LYS A 1 167 ? 34.555 -12.657 17.290 1.00 41.28 167 LYS A N 1
ATOM 1374 C CA . LYS A 1 167 ? 33.936 -12.671 18.631 1.00 41.28 167 LYS A CA 1
ATOM 1375 C C . LYS A 1 167 ? 32.402 -12.779 18.736 1.00 41.28 167 LYS A C 1
ATOM 1377 O O . LYS A 1 167 ? 31.629 -11.944 18.279 1.00 41.28 167 LYS A O 1
ATOM 1382 N N . SER A 1 168 ? 31.983 -13.842 19.422 1.00 50.84 168 SER A N 1
ATOM 1383 C CA . SER A 1 168 ? 30.618 -14.116 19.860 1.00 50.84 168 SER A CA 1
ATOM 1384 C C . SER A 1 168 ? 30.156 -13.085 20.893 1.00 50.84 168 SER A C 1
ATOM 1386 O O . SER A 1 168 ? 30.518 -13.170 22.066 1.00 50.84 168 SER A O 1
ATOM 1388 N N . ASN A 1 169 ? 29.313 -12.146 20.474 1.00 40.75 169 ASN A N 1
ATOM 1389 C CA . ASN A 1 169 ? 28.470 -11.400 21.401 1.00 40.75 169 ASN A CA 1
ATOM 1390 C C . ASN A 1 169 ? 27.209 -12.221 21.676 1.00 40.75 169 ASN A C 1
ATOM 1392 O O . ASN A 1 169 ? 26.497 -12.605 20.744 1.00 40.75 169 ASN A O 1
ATOM 1396 N N . LYS A 1 170 ? 26.950 -12.497 22.960 1.00 43.25 170 LYS A N 1
ATOM 1397 C CA . LYS A 1 170 ? 25.687 -13.069 23.440 1.00 43.25 170 LYS A CA 1
ATOM 1398 C C . LYS A 1 170 ? 24.528 -12.285 22.822 1.00 43.25 170 LYS A C 1
ATOM 1400 O O . LYS A 1 170 ? 24.444 -11.067 22.963 1.00 43.25 170 LYS A O 1
ATOM 1405 N N . VAL A 1 171 ? 23.647 -12.997 22.125 1.00 40.19 171 VAL A N 1
ATOM 1406 C CA . VAL A 1 171 ? 22.407 -12.444 21.581 1.00 40.19 171 VAL A CA 1
ATOM 1407 C C . VAL A 1 171 ? 21.509 -12.095 22.763 1.00 40.19 171 VAL A C 1
ATOM 1409 O O . VAL A 1 171 ? 20.814 -12.956 23.298 1.00 40.19 171 VAL A O 1
ATOM 1412 N N . ILE A 1 172 ? 21.523 -10.831 23.182 1.00 40.88 172 ILE A N 1
ATOM 1413 C CA . ILE A 1 172 ? 20.438 -10.281 23.990 1.00 40.88 172 ILE A CA 1
ATOM 1414 C C . ILE A 1 172 ? 19.226 -10.252 23.061 1.00 40.88 172 ILE A C 1
ATOM 1416 O O . ILE A 1 172 ? 19.154 -9.448 22.131 1.00 40.88 172 ILE A O 1
ATOM 1420 N N . ARG A 1 173 ? 18.308 -11.205 23.250 1.00 36.22 173 ARG A N 1
ATOM 1421 C CA . ARG A 1 173 ? 17.012 -11.183 22.571 1.00 36.22 173 ARG A CA 1
ATOM 1422 C C . ARG A 1 173 ? 16.267 -9.947 23.086 1.00 36.22 173 ARG A C 1
ATOM 1424 O O . ARG A 1 173 ? 16.097 -9.849 24.301 1.00 36.22 173 ARG A O 1
ATOM 1431 N N . PRO A 1 174 ? 15.837 -9.010 22.226 1.00 37.12 174 PRO A N 1
ATOM 1432 C CA . PRO A 1 174 ? 14.954 -7.945 22.676 1.00 37.12 174 PRO A CA 1
ATOM 1433 C C . PRO A 1 174 ? 13.683 -8.593 23.236 1.00 37.12 174 PRO A C 1
ATOM 1435 O O . PRO A 1 174 ? 13.033 -9.384 22.549 1.00 37.12 174 PRO A O 1
ATOM 1438 N N . ARG A 1 175 ? 13.365 -8.310 24.504 1.00 37.38 175 ARG A N 1
ATOM 1439 C CA . ARG A 1 175 ? 12.053 -8.633 25.068 1.00 37.38 175 ARG A CA 1
ATOM 1440 C C . ARG A 1 175 ? 11.037 -7.748 24.351 1.00 37.38 175 ARG A C 1
ATOM 1442 O O . ARG A 1 175 ? 11.222 -6.540 24.257 1.00 37.38 175 ARG A O 1
ATOM 1449 N N . ARG A 1 176 ? 10.007 -8.373 23.788 1.00 36.03 176 ARG A N 1
ATOM 1450 C CA . ARG A 1 176 ? 8.862 -7.698 23.179 1.00 36.03 176 ARG A CA 1
ATOM 1451 C C . ARG A 1 176 ? 8.019 -7.144 24.331 1.00 36.03 176 ARG A C 1
ATOM 1453 O O . ARG A 1 176 ? 7.281 -7.896 24.949 1.00 36.03 176 ARG A O 1
ATOM 1460 N N . THR A 1 177 ? 8.198 -5.874 24.670 1.00 45.16 177 THR A N 1
ATOM 1461 C CA . THR A 1 177 ? 7.342 -5.162 25.640 1.00 45.16 177 THR A CA 1
ATOM 1462 C C . THR A 1 177 ? 6.559 -4.024 25.000 1.00 45.16 177 THR A C 1
ATOM 1464 O O . THR A 1 177 ? 5.932 -3.246 25.704 1.00 45.16 177 THR A O 1
ATOM 1467 N N . ASP A 1 178 ? 6.531 -3.948 23.672 1.00 43.38 178 ASP A N 1
ATOM 1468 C CA . ASP A 1 178 ? 5.693 -2.976 22.985 1.00 43.38 178 ASP A CA 1
ATOM 1469 C C . ASP A 1 178 ? 4.351 -3.648 22.703 1.00 43.38 178 ASP A C 1
ATOM 1471 O O . ASP A 1 178 ? 4.132 -4.244 21.641 1.00 43.38 178 ASP A O 1
ATOM 1475 N N . LEU A 1 179 ? 3.455 -3.599 23.689 1.00 53.06 179 LEU A N 1
ATOM 1476 C CA . LEU A 1 179 ? 2.038 -3.761 23.407 1.00 53.06 179 LEU A CA 1
ATOM 1477 C C . LEU A 1 179 ? 1.691 -2.808 22.266 1.00 53.06 179 LEU A C 1
ATOM 1479 O O . LEU A 1 179 ? 2.070 -1.636 22.258 1.00 53.06 179 LEU A O 1
ATOM 1483 N N . THR A 1 180 ? 1.005 -3.326 21.249 1.00 65.88 180 THR A N 1
ATOM 1484 C CA . THR A 1 180 ? 0.497 -2.453 20.189 1.00 65.88 180 THR A CA 1
ATOM 1485 C C . THR A 1 180 ? -0.377 -1.360 20.820 1.00 65.88 180 THR A C 1
ATOM 1487 O O . THR A 1 180 ? -1.011 -1.639 21.835 1.00 65.88 180 THR A O 1
ATOM 1490 N N . PRO A 1 181 ? -0.490 -0.153 20.240 1.00 61.56 181 PRO A N 1
ATOM 1491 C CA . PRO A 1 181 ? -1.321 0.912 20.814 1.00 61.56 181 PRO A CA 1
ATOM 1492 C C . PRO A 1 181 ? -2.762 0.477 21.123 1.00 61.56 181 PRO A C 1
ATOM 1494 O O . PRO A 1 181 ? -3.364 0.960 22.071 1.00 61.56 181 PRO A O 1
ATOM 1497 N N . MET A 1 182 ? -3.294 -0.485 20.361 1.00 54.06 182 MET A N 1
ATOM 1498 C CA . MET A 1 182 ? -4.596 -1.101 20.617 1.00 54.06 182 MET A CA 1
ATOM 1499 C C . MET A 1 182 ? -4.586 -2.052 21.820 1.00 54.06 182 MET A C 1
ATOM 1501 O O . MET A 1 182 ? -5.526 -2.049 22.601 1.00 54.06 182 MET A O 1
ATOM 1505 N N . ALA A 1 183 ? -3.526 -2.842 21.993 1.00 59.75 183 ALA A N 1
ATOM 1506 C CA . ALA A 1 183 ? -3.367 -3.710 23.156 1.00 59.75 183 ALA A CA 1
ATOM 1507 C C . ALA A 1 183 ? -3.136 -2.900 24.444 1.00 59.75 183 ALA A C 1
ATOM 1509 O O . ALA A 1 183 ? -3.684 -3.263 25.476 1.00 59.75 183 ALA A O 1
ATOM 1510 N N . GLN A 1 184 ? -2.419 -1.772 24.356 1.00 61.53 184 GLN A N 1
ATOM 1511 C CA . GLN A 1 184 ? -2.303 -0.809 25.454 1.00 61.53 184 GLN A CA 1
ATOM 1512 C C . GLN A 1 184 ? -3.671 -0.199 25.791 1.00 61.53 184 GLN A C 1
ATOM 1514 O O . GLN A 1 184 ? -4.092 -0.232 26.936 1.00 61.53 184 GLN A O 1
ATOM 1519 N N . LEU A 1 185 ? -4.420 0.262 24.782 1.00 66.75 185 LEU A N 1
ATOM 1520 C CA . LEU A 1 185 ? -5.746 0.855 24.982 1.00 66.75 185 LEU A CA 1
ATOM 1521 C C . LEU A 1 185 ? -6.763 -0.141 25.565 1.00 66.75 185 LEU A C 1
ATOM 1523 O O . LEU A 1 185 ? -7.615 0.245 26.361 1.00 66.75 185 LEU A O 1
ATOM 1527 N N . LEU A 1 186 ? -6.683 -1.419 25.185 1.00 60.97 186 LEU A N 1
ATOM 1528 C CA . LEU A 1 186 ? -7.523 -2.481 25.747 1.00 60.97 186 LEU A CA 1
ATOM 1529 C C . LEU A 1 186 ? -7.129 -2.834 27.187 1.00 60.97 186 LEU A C 1
ATOM 1531 O O . LEU A 1 186 ? -8.023 -3.054 28.001 1.00 60.97 186 LEU A O 1
ATOM 1535 N N . GLN A 1 187 ? -5.832 -2.841 27.513 1.00 70.12 187 GLN A N 1
ATOM 1536 C CA . GLN A 1 187 ? -5.366 -2.962 28.897 1.00 70.12 187 GLN A CA 1
ATOM 1537 C C . GLN A 1 187 ? -5.873 -1.800 29.752 1.00 70.12 187 GLN A C 1
ATOM 1539 O O . GLN A 1 187 ? -6.533 -2.033 30.756 1.00 70.12 187 GLN A O 1
ATOM 1544 N N . ASP A 1 188 ? -5.643 -0.562 29.313 1.00 67.62 188 ASP A N 1
ATOM 1545 C CA . ASP A 1 188 ? -5.978 0.639 30.085 1.00 67.62 188 ASP A CA 1
ATOM 1546 C C . ASP A 1 188 ? -7.494 0.774 30.319 1.00 67.62 188 ASP A C 1
ATOM 1548 O O . ASP A 1 188 ? -7.929 1.268 31.357 1.00 67.62 188 ASP A O 1
ATOM 1552 N N . LYS A 1 189 ? -8.319 0.348 29.349 1.00 69.38 189 LYS A N 1
ATOM 1553 C CA . LYS A 1 189 ? -9.780 0.511 29.404 1.00 69.38 189 LYS A CA 1
ATOM 1554 C C . LYS A 1 189 ? -10.511 -0.650 30.078 1.00 69.38 189 LYS A C 1
ATOM 1556 O O . LYS A 1 189 ? -11.593 -0.438 30.623 1.00 69.38 189 LYS A O 1
ATOM 1561 N N . HIS A 1 190 ? -9.981 -1.868 29.987 1.00 65.31 190 HIS A N 1
ATOM 1562 C CA . HIS A 1 190 ? -10.698 -3.078 30.400 1.00 65.31 190 HIS A CA 1
ATOM 1563 C C . HIS A 1 190 ? -9.938 -3.940 31.415 1.00 65.31 190 HIS A C 1
ATOM 1565 O O . HIS A 1 190 ? -10.439 -5.000 31.775 1.00 65.31 190 HIS A O 1
ATOM 1571 N N . ASP A 1 191 ? -8.753 -3.509 31.859 1.00 62.38 191 ASP A N 1
ATOM 1572 C CA . ASP A 1 191 ? -7.864 -4.244 32.773 1.00 62.38 191 ASP A CA 1
ATOM 1573 C C . ASP A 1 191 ? -7.548 -5.678 32.296 1.00 62.38 191 ASP A C 1
ATOM 1575 O O . ASP A 1 191 ? -7.314 -6.610 33.064 1.00 62.38 191 ASP A O 1
ATOM 1579 N N . VAL A 1 192 ? -7.568 -5.886 30.974 1.00 52.97 192 VAL A N 1
ATOM 1580 C CA . VAL A 1 192 ? -7.319 -7.196 30.364 1.00 52.97 192 VAL A CA 1
ATOM 1581 C C . VAL A 1 192 ? -5.834 -7.336 30.080 1.00 52.97 192 VAL A C 1
ATOM 1583 O O . VAL A 1 192 ? -5.300 -6.654 29.210 1.00 52.97 192 VAL A O 1
ATOM 1586 N N . CYS A 1 193 ? -5.159 -8.264 30.755 1.00 42.41 193 CYS A N 1
ATOM 1587 C 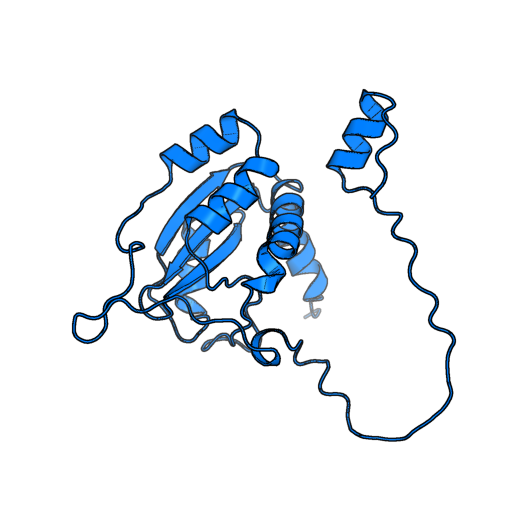CA . CYS A 1 193 ? -3.749 -8.540 30.498 1.00 42.41 193 CYS A CA 1
ATOM 1588 C C . CYS A 1 193 ? -3.564 -9.233 29.132 1.00 42.41 193 CYS A C 1
ATOM 1590 O O . CYS A 1 193 ? -3.818 -10.428 28.982 1.00 42.41 193 CYS A O 1
ATOM 1592 N N . VAL A 1 194 ? -3.147 -8.475 28.112 1.00 45.81 194 VAL A N 1
ATOM 1593 C CA . VAL A 1 194 ? -2.883 -9.003 26.766 1.00 45.81 194 VAL A CA 1
ATOM 1594 C C . VAL A 1 194 ? -1.436 -9.496 26.688 1.00 45.81 194 VAL A C 1
ATOM 1596 O O . VAL A 1 194 ? -0.501 -8.700 26.698 1.00 45.81 194 VAL A O 1
ATOM 1599 N N . TYR A 1 195 ? -1.234 -10.808 26.580 1.00 41.72 195 TYR A N 1
ATOM 1600 C CA . TYR A 1 195 ? 0.085 -11.396 26.323 1.00 41.72 195 TYR A CA 1
ATOM 1601 C C . TYR A 1 195 ? 0.334 -11.474 24.805 1.00 41.72 195 TYR A C 1
ATOM 1603 O O . TYR A 1 195 ? -0.508 -11.997 24.074 1.00 41.72 195 TYR A O 1
ATOM 1611 N N . VAL A 1 196 ? 1.472 -10.947 24.326 1.00 46.78 196 VAL A N 1
ATOM 1612 C CA . VAL A 1 196 ? 1.906 -10.983 22.906 1.00 46.78 196 VAL A CA 1
ATOM 1613 C C . VAL A 1 196 ? 3.088 -11.920 22.709 1.00 46.78 196 VAL A C 1
ATOM 1615 O O . VAL A 1 196 ? 4.050 -11.823 23.502 1.00 46.78 196 VAL A O 1
#

Nearest PDB structures (foldseek):
  7nea-assembly1_A  TM=2.772E-01  e=5.943E+00  Thermobaculum terrenum ATCC BAA-798

Foldseek 3Di:
DDDDDPVVVVVVQQQFWFKWFWKAFLVQLKIFIDTGNDPVVVLVVCLQQCWVVTNRIDTQWMFGHGGPLSNLLLVQLCVQQVQQWFWTHRPNDGDIDGRIGQDQPVSSLVSSVVRDDPVRNVRRVVGGDCPPNPFRDDPNDGDHGDRDDPVRNDPPVPPPDPDDDDDDDPPPDPDPPDDRPVSVVCCVPPVDDDDD

Mean predicted aligned error: 12.21 Å